Protein AF-A0A534PAG3-F1 (afdb_monomer)

Nearest PDB structures (foldseek):
  3mtj-assembly1_A  TM=8.531E-01  e=3.298E-10  Thiobacillus denitrificans ATCC 25259
  6dzs-assembly1_B  TM=8.724E-01  e=9.805E-10  Mycolicibacterium hassiacum DSM 44199
  4pg5-assembly1_B  TM=7.648E-01  e=1.792E-08  Staphylococcus aureus M1064
  4pg8-assembly1_A  TM=7.034E-01  e=1.173E-08  Staphylococcus aureus M1064
  4pg4-assembly1_B  TM=7.464E-01  e=3.706E-08  Staphylococcus aureus M1064

Sequence (238 aa):
MIVTTPANLPRAVHGIYALVRQGHRVMASSGQPRLLAAALREAGLGPSCVEVVRHARDAQPLPLVEPQRRLRIALLGHGTVGTGLYRRLAELPEHFTVTAIAVRDVHKAERNGAPARLLHNDCRLALARAHDVVVELIGGTLPAAQLIESSLRAGRHVVTANKAVIAGRGPYLELLAREAGVQLLYSASVGGAMPALETLRRHAGSVVGFSCVLNATSNFVLDRMSRGLSLAEAVKEA

Radius of gyration: 21.01 Å; Cα contacts (8 Å, |Δi|>4): 349; chains: 1; bounding box: 49×43×64 Å

Structure (mmCIF, N/CA/C/O backbone):
data_AF-A0A534PAG3-F1
#
_entry.id   AF-A0A534PAG3-F1
#
loop_
_atom_site.group_PDB
_atom_site.id
_atom_site.type_symbol
_atom_site.label_atom_id
_atom_site.label_alt_id
_atom_site.label_comp_id
_atom_site.label_asym_id
_atom_site.label_entity_id
_atom_site.label_seq_id
_atom_site.pdbx_PDB_ins_code
_atom_site.Cartn_x
_atom_site.Cartn_y
_atom_site.Cartn_z
_atom_site.occupancy
_atom_site.B_iso_or_equiv
_atom_site.auth_seq_id
_atom_site.auth_comp_id
_atom_site.auth_asym_id
_atom_site.auth_atom_id
_atom_site.pdbx_PDB_model_num
ATOM 1 N N . MET A 1 1 ? 14.947 -7.015 25.768 1.00 64.38 1 MET A N 1
ATOM 2 C CA . MET A 1 1 ? 15.270 -5.662 26.268 1.00 64.38 1 MET A CA 1
ATOM 3 C C . MET A 1 1 ? 16.494 -5.155 25.521 1.00 64.38 1 MET A C 1
ATOM 5 O O . MET A 1 1 ? 17.480 -5.877 25.486 1.00 64.38 1 MET A O 1
ATOM 9 N N . ILE A 1 2 ? 16.428 -3.981 24.889 1.00 70.25 2 ILE A N 1
ATOM 10 C CA . ILE A 1 2 ? 17.570 -3.362 24.188 1.00 70.25 2 ILE A CA 1
ATOM 11 C C . ILE A 1 2 ? 18.046 -2.156 25.000 1.00 70.25 2 ILE A C 1
ATOM 13 O O . ILE A 1 2 ? 17.251 -1.276 25.310 1.00 70.25 2 ILE A O 1
ATOM 17 N N . VAL A 1 3 ? 19.332 -2.096 25.343 1.00 70.19 3 VAL A N 1
ATOM 18 C CA . VAL A 1 3 ? 19.937 -0.945 26.035 1.00 70.19 3 VAL A CA 1
ATOM 19 C C . VAL A 1 3 ? 20.744 -0.139 25.021 1.00 70.19 3 VAL A C 1
ATOM 21 O O . VAL A 1 3 ? 21.526 -0.718 24.270 1.00 70.19 3 VAL A O 1
ATOM 24 N N . THR A 1 4 ? 20.548 1.181 24.963 1.00 68.62 4 THR A N 1
ATOM 25 C CA . THR A 1 4 ? 21.203 2.032 23.956 1.00 68.62 4 THR A CA 1
ATOM 26 C C . THR A 1 4 ? 21.741 3.352 24.509 1.00 68.62 4 THR A C 1
ATOM 28 O O . THR A 1 4 ? 21.152 3.983 25.394 1.00 68.62 4 THR A O 1
ATOM 31 N N . THR A 1 5 ? 22.867 3.783 23.938 1.00 63.00 5 THR A N 1
ATOM 32 C CA . THR A 1 5 ? 23.510 5.083 24.152 1.00 63.00 5 THR A CA 1
ATOM 33 C C . THR A 1 5 ? 23.257 6.011 22.951 1.00 63.00 5 THR A C 1
ATOM 35 O O . THR A 1 5 ? 22.987 5.522 21.852 1.00 63.00 5 THR A O 1
ATOM 38 N N . PRO A 1 6 ? 23.369 7.346 23.103 1.00 60.16 6 PRO A N 1
ATOM 39 C CA . PRO A 1 6 ? 23.074 8.294 22.020 1.00 60.16 6 PRO A CA 1
ATOM 40 C C . PRO A 1 6 ? 23.891 8.062 20.739 1.00 60.16 6 PRO A C 1
ATOM 42 O O . PRO A 1 6 ? 23.354 8.166 19.640 1.00 60.16 6 PRO A O 1
ATOM 45 N N . ALA A 1 7 ? 25.159 7.657 20.870 1.00 66.00 7 ALA A N 1
ATOM 46 C CA . ALA A 1 7 ? 26.040 7.359 19.736 1.00 66.00 7 ALA A CA 1
ATOM 47 C C . ALA A 1 7 ? 25.569 6.163 18.880 1.00 66.00 7 ALA A C 1
ATOM 49 O O . ALA A 1 7 ? 25.931 6.056 17.714 1.00 66.00 7 ALA A O 1
ATOM 50 N N . ASN A 1 8 ? 24.734 5.280 19.439 1.00 78.50 8 ASN A N 1
ATOM 51 C CA . ASN A 1 8 ? 24.235 4.072 18.779 1.00 78.50 8 ASN A CA 1
ATOM 52 C C . ASN A 1 8 ? 22.738 4.149 18.443 1.00 78.50 8 ASN A C 1
ATOM 54 O O . ASN A 1 8 ? 22.119 3.127 18.133 1.00 78.50 8 ASN A O 1
ATOM 58 N N . LEU A 1 9 ? 22.144 5.345 18.484 1.00 78.62 9 LEU A N 1
ATOM 59 C CA . LEU A 1 9 ? 20.707 5.535 18.306 1.00 78.62 9 LEU A CA 1
ATOM 60 C C . LEU A 1 9 ? 20.165 4.971 16.972 1.00 78.62 9 LEU A C 1
ATOM 62 O O . LEU A 1 9 ? 19.201 4.207 17.035 1.00 78.62 9 LEU A O 1
ATOM 66 N N . PRO A 1 10 ? 20.781 5.211 15.791 1.00 78.31 10 PRO A N 1
ATOM 67 C CA . PRO A 1 10 ? 20.274 4.658 14.529 1.00 78.31 10 PRO A CA 1
ATOM 68 C C . PRO A 1 10 ? 20.292 3.124 14.498 1.00 78.31 10 PRO A C 1
ATOM 70 O O . PRO A 1 10 ? 19.328 2.484 14.078 1.00 78.31 10 PRO A O 1
ATOM 73 N N . ARG A 1 11 ? 21.372 2.517 15.008 1.00 78.56 11 ARG A N 1
ATOM 74 C CA . ARG A 1 11 ? 21.524 1.057 15.074 1.00 78.56 11 ARG A CA 1
ATOM 75 C C . ARG A 1 11 ? 20.520 0.434 16.044 1.00 78.56 11 ARG A C 1
ATOM 77 O O . ARG A 1 11 ? 19.958 -0.619 15.751 1.00 78.56 11 ARG A O 1
ATOM 84 N N . ALA A 1 12 ? 20.264 1.097 17.171 1.00 82.62 12 ALA A N 1
ATOM 85 C CA . ALA A 1 12 ? 19.273 0.661 18.145 1.00 82.62 12 ALA A CA 1
ATOM 86 C C . ALA A 1 12 ? 17.850 0.732 17.582 1.00 82.62 12 ALA A C 1
ATOM 88 O O . ALA A 1 12 ? 17.115 -0.243 17.695 1.00 82.62 12 ALA A O 1
ATOM 89 N N . VAL A 1 13 ? 17.478 1.834 16.924 1.00 84.38 13 VAL A N 1
ATOM 90 C CA . VAL A 1 13 ? 16.167 1.973 16.270 1.00 84.38 13 VAL A CA 1
ATOM 91 C C . VAL A 1 13 ? 15.972 0.892 15.210 1.00 84.38 13 VAL A C 1
ATOM 93 O O . VAL A 1 13 ? 14.928 0.248 15.195 1.00 84.38 13 VAL A O 1
ATOM 96 N N . HIS A 1 14 ? 16.987 0.620 14.383 1.00 81.62 14 HIS A N 1
ATOM 97 C CA . HIS A 1 14 ? 16.923 -0.450 13.386 1.00 81.62 14 HIS A CA 1
ATOM 98 C C . HIS A 1 14 ? 16.736 -1.840 14.019 1.00 81.62 14 HIS A C 1
ATOM 100 O O . HIS A 1 14 ? 15.886 -2.610 13.575 1.00 81.62 14 HIS A O 1
ATOM 106 N N . GLY A 1 15 ? 17.479 -2.155 15.086 1.00 80.75 15 GLY A N 1
ATOM 107 C CA . GLY A 1 15 ? 17.331 -3.423 15.808 1.00 80.75 15 GLY A CA 1
ATOM 108 C C . GLY A 1 15 ? 15.959 -3.576 16.471 1.00 80.75 15 GLY A C 1
ATOM 109 O O . GLY A 1 15 ? 15.344 -4.637 16.390 1.00 80.75 15 GLY A O 1
ATOM 110 N N . ILE A 1 16 ? 15.442 -2.501 17.072 1.00 85.94 16 ILE A N 1
ATOM 111 C CA . ILE A 1 16 ? 14.101 -2.480 17.669 1.00 85.94 16 ILE A CA 1
ATOM 112 C C . ILE A 1 16 ? 13.035 -2.655 16.577 1.00 85.94 16 ILE A C 1
ATOM 114 O O . ILE A 1 16 ? 12.126 -3.464 16.741 1.00 85.94 16 ILE A O 1
ATOM 118 N N . TYR A 1 17 ? 13.175 -1.971 15.440 1.00 80.81 17 TYR A N 1
ATOM 119 C CA . TYR A 1 17 ? 12.279 -2.113 14.293 1.00 80.81 17 TYR A CA 1
ATOM 120 C C . TYR A 1 17 ? 12.242 -3.548 13.757 1.00 80.81 17 TYR A C 1
ATOM 122 O O . TYR A 1 17 ? 11.163 -4.084 13.508 1.00 80.81 17 TYR A O 1
ATOM 130 N N . ALA A 1 18 ? 13.403 -4.196 13.619 1.00 75.12 18 ALA A N 1
ATOM 131 C CA . ALA A 1 18 ? 13.493 -5.580 13.161 1.00 75.12 18 ALA A CA 1
ATOM 132 C C . ALA A 1 18 ? 12.748 -6.550 14.096 1.00 75.12 18 ALA A C 1
ATOM 134 O O . ALA A 1 18 ? 11.984 -7.388 13.617 1.00 75.12 18 ALA A O 1
ATOM 135 N N . LEU A 1 19 ? 12.907 -6.390 15.414 1.00 77.44 19 LEU A N 1
ATOM 136 C CA . LEU A 1 19 ? 12.195 -7.193 16.414 1.00 77.44 19 LEU A CA 1
ATOM 137 C C . LEU A 1 19 ? 10.682 -6.942 16.390 1.00 77.44 19 LEU A C 1
ATOM 139 O O . LEU A 1 19 ? 9.903 -7.893 16.408 1.00 77.44 19 LEU A O 1
ATOM 143 N N . VAL A 1 20 ? 10.251 -5.681 16.286 1.00 80.31 20 VAL A N 1
ATOM 144 C CA . VAL A 1 20 ? 8.819 -5.355 16.176 1.00 80.31 20 VAL A CA 1
ATOM 145 C C . VAL A 1 20 ? 8.218 -5.937 14.899 1.00 80.31 20 VAL A C 1
ATOM 147 O O . VAL A 1 20 ? 7.114 -6.475 14.922 1.00 80.31 20 VAL A O 1
ATOM 150 N N . ARG A 1 21 ? 8.957 -5.927 13.784 1.00 74.19 21 ARG A N 1
ATOM 151 C CA . ARG A 1 21 ? 8.517 -6.563 12.535 1.00 74.19 21 ARG A CA 1
ATOM 152 C C . ARG A 1 21 ? 8.348 -8.085 12.675 1.00 74.19 21 ARG A C 1
ATOM 154 O O . ARG A 1 21 ? 7.541 -8.668 11.954 1.00 74.19 21 ARG A O 1
ATOM 161 N N . GLN A 1 22 ? 9.060 -8.723 13.598 1.00 72.62 22 GLN A N 1
ATOM 162 C CA . GLN A 1 22 ? 8.900 -10.142 13.937 1.00 72.62 22 GLN A CA 1
ATOM 163 C C . GLN A 1 22 ? 7.747 -10.403 14.927 1.00 72.62 22 GLN A C 1
ATOM 165 O O . GLN A 1 22 ? 7.546 -11.540 15.337 1.00 72.62 22 GLN A O 1
ATOM 170 N N . GLY A 1 23 ? 6.977 -9.375 15.300 1.00 69.62 23 GLY A N 1
ATOM 171 C CA . GLY A 1 23 ? 5.849 -9.489 16.230 1.00 69.62 23 GLY A CA 1
ATOM 172 C C . GLY A 1 23 ? 6.242 -9.346 17.701 1.00 69.62 23 GLY A C 1
ATOM 173 O O . GLY A 1 23 ? 5.397 -9.493 18.582 1.00 69.62 23 GLY A O 1
ATOM 174 N N . HIS A 1 24 ? 7.506 -9.037 18.006 1.00 78.44 24 HIS A N 1
ATOM 175 C CA . HIS A 1 24 ? 7.930 -8.835 19.386 1.00 78.44 24 HIS A CA 1
ATOM 176 C C . HIS A 1 24 ? 7.561 -7.439 19.885 1.00 78.44 24 HIS A C 1
ATOM 178 O O . HIS A 1 24 ? 7.843 -6.430 19.238 1.00 78.44 24 HIS A O 1
ATOM 184 N N . ARG A 1 25 ? 7.019 -7.365 21.102 1.00 77.31 25 ARG A N 1
ATOM 185 C CA . ARG A 1 25 ? 6.995 -6.109 21.856 1.00 77.31 25 ARG A CA 1
ATOM 186 C C . ARG A 1 25 ? 8.366 -5.895 22.479 1.00 77.31 25 ARG A C 1
ATOM 188 O O . ARG A 1 25 ? 8.932 -6.806 23.084 1.00 77.31 25 ARG A O 1
ATOM 195 N N . VAL A 1 26 ? 8.918 -4.701 22.305 1.00 84.62 26 VAL A N 1
ATOM 196 C CA . VAL A 1 26 ? 10.293 -4.404 22.704 1.00 84.62 26 VAL A CA 1
ATOM 197 C C . VAL A 1 26 ? 10.291 -3.399 23.837 1.00 84.62 26 VAL A C 1
ATOM 199 O O . VAL A 1 26 ? 9.652 -2.360 23.772 1.00 84.62 26 VAL A O 1
ATOM 202 N N . MET A 1 27 ? 11.068 -3.684 24.868 1.00 86.12 27 MET A N 1
ATOM 203 C CA . MET A 1 27 ? 11.402 -2.696 25.879 1.00 86.12 27 MET A CA 1
ATOM 204 C C . MET A 1 27 ? 12.812 -2.187 25.630 1.00 86.12 27 MET A C 1
ATOM 206 O O . MET A 1 27 ? 13.752 -2.987 25.508 1.00 86.12 27 MET A O 1
ATOM 210 N N . ALA A 1 28 ? 12.951 -0.871 25.538 1.00 87.75 28 ALA A N 1
ATOM 211 C CA . ALA A 1 28 ? 14.209 -0.210 25.265 1.00 87.75 28 ALA A CA 1
ATOM 212 C C . ALA A 1 28 ? 14.596 0.729 26.414 1.00 87.75 28 ALA A C 1
ATOM 214 O O . ALA A 1 28 ? 13.807 1.566 26.841 1.00 87.75 28 ALA A O 1
ATOM 215 N N . SER A 1 29 ? 15.825 0.596 26.911 1.00 85.44 29 SER A N 1
ATOM 216 C CA . SER A 1 29 ? 16.373 1.456 27.961 1.00 85.44 29 SER A CA 1
ATOM 217 C C . SER A 1 29 ? 17.382 2.430 27.366 1.00 85.44 29 SER A C 1
ATOM 219 O O . SER A 1 29 ? 18.273 2.026 26.615 1.00 85.44 29 SER A O 1
ATOM 221 N N . SER A 1 30 ? 17.270 3.713 27.713 1.00 86.75 30 SER A N 1
ATOM 222 C CA . SER A 1 30 ? 18.264 4.717 27.333 1.00 86.75 30 SER A CA 1
ATOM 223 C C . SER A 1 30 ? 18.421 5.799 28.391 1.00 86.75 30 SER A C 1
ATOM 225 O O . SER A 1 30 ? 17.442 6.249 28.981 1.00 86.75 30 SER A O 1
ATOM 227 N N . GLY A 1 31 ? 19.649 6.304 28.553 1.00 84.88 31 GLY A N 1
ATOM 228 C CA . GLY A 1 31 ? 19.921 7.500 29.359 1.00 84.88 31 GLY A CA 1
ATOM 229 C C . GLY A 1 31 ? 19.221 8.766 28.837 1.00 84.88 31 GLY A C 1
ATOM 230 O O . GLY A 1 31 ? 19.027 9.719 29.593 1.00 84.88 31 GLY A O 1
ATOM 231 N N . GLN A 1 32 ? 18.785 8.758 27.570 1.00 86.31 32 GLN A N 1
ATOM 232 C CA . GLN A 1 32 ? 17.986 9.811 26.938 1.00 86.31 32 GLN A CA 1
ATOM 233 C C . GLN A 1 32 ? 16.658 9.236 26.400 1.00 86.31 32 GLN A C 1
ATOM 235 O O . GLN A 1 32 ? 16.447 9.163 25.187 1.00 86.31 32 GLN A O 1
ATOM 240 N N . PRO A 1 33 ? 15.721 8.838 27.281 1.00 86.00 33 PRO A N 1
ATOM 241 C CA . PRO A 1 33 ? 14.524 8.093 26.883 1.00 86.00 33 PRO A CA 1
ATOM 242 C C . PRO A 1 33 ? 13.598 8.902 25.964 1.00 86.00 33 PRO A C 1
ATOM 244 O O . PRO A 1 33 ? 12.998 8.348 25.050 1.00 86.00 33 PRO A O 1
ATOM 247 N N . ARG A 1 34 ? 13.527 10.231 26.133 1.00 87.88 34 ARG A N 1
ATOM 248 C CA . ARG A 1 34 ? 12.742 11.106 25.243 1.00 87.88 34 ARG A CA 1
ATOM 249 C C . ARG A 1 34 ? 13.282 11.115 23.812 1.00 87.88 34 ARG A C 1
ATOM 251 O O . ARG A 1 34 ? 12.486 11.078 22.879 1.00 87.88 34 ARG A O 1
ATOM 258 N N . LEU A 1 35 ? 14.608 11.130 23.654 1.00 87.12 35 LEU A N 1
ATOM 259 C CA . LEU A 1 35 ? 15.264 11.106 22.347 1.00 87.12 35 LEU A CA 1
ATOM 260 C C . LEU A 1 35 ? 15.040 9.758 21.655 1.00 87.12 35 LEU A C 1
ATOM 262 O O . LEU A 1 35 ? 14.642 9.719 20.496 1.00 87.12 35 LEU A O 1
ATOM 266 N N . LEU A 1 36 ? 15.209 8.653 22.386 1.00 87.06 36 LEU A N 1
ATOM 267 C CA . LEU A 1 36 ? 14.930 7.323 21.852 1.00 87.06 36 LEU A CA 1
ATOM 268 C C . LEU A 1 36 ? 13.450 7.145 21.483 1.00 87.06 36 LEU A C 1
ATOM 270 O O . LEU A 1 36 ? 13.148 6.654 20.402 1.00 87.06 36 LEU A O 1
ATOM 274 N N . ALA A 1 37 ? 12.522 7.581 22.336 1.00 86.81 37 ALA A N 1
ATOM 275 C CA . ALA A 1 37 ? 11.090 7.519 22.045 1.00 86.81 37 ALA A CA 1
ATOM 276 C C . ALA A 1 37 ? 10.694 8.389 20.841 1.00 86.81 37 ALA A C 1
ATOM 278 O O . ALA A 1 37 ? 9.778 8.035 20.102 1.00 86.81 37 ALA A O 1
ATOM 279 N N . ALA A 1 38 ? 11.355 9.531 20.633 1.00 83.44 38 ALA A N 1
ATOM 280 C CA . ALA A 1 38 ? 11.182 10.331 19.423 1.00 83.44 38 ALA A CA 1
ATOM 281 C C . ALA A 1 38 ? 11.662 9.559 18.183 1.00 83.44 38 ALA A C 1
ATOM 283 O O . ALA A 1 38 ? 10.863 9.326 17.282 1.00 83.44 38 ALA A O 1
ATOM 284 N N . ALA A 1 39 ? 12.892 9.041 18.202 1.00 82.00 39 ALA A N 1
ATOM 285 C CA . ALA A 1 39 ? 13.475 8.297 17.083 1.00 82.00 39 ALA A CA 1
ATOM 286 C C . ALA A 1 39 ? 12.723 6.988 16.747 1.00 82.00 39 ALA A C 1
ATOM 288 O O . ALA A 1 39 ? 12.627 6.580 15.591 1.00 82.00 39 ALA A O 1
ATOM 289 N N . LEU A 1 40 ? 12.140 6.320 17.743 1.00 84.94 40 LEU A N 1
ATOM 290 C CA . LEU A 1 40 ? 11.288 5.149 17.523 1.00 84.94 40 LEU A CA 1
ATOM 291 C C . LEU A 1 40 ? 9.949 5.526 16.891 1.00 84.94 40 LEU A C 1
ATOM 293 O O . LEU A 1 40 ? 9.531 4.878 15.933 1.00 84.94 40 LEU A O 1
ATOM 297 N N . ARG A 1 41 ? 9.310 6.606 17.357 1.00 80.62 41 ARG A N 1
ATOM 298 C CA . ARG A 1 41 ? 8.088 7.129 16.726 1.00 80.62 41 ARG A CA 1
ATOM 299 C C . ARG A 1 41 ? 8.348 7.584 15.294 1.00 80.62 41 ARG A C 1
ATOM 301 O O . ARG A 1 41 ? 7.515 7.337 14.428 1.00 80.62 41 ARG A O 1
ATOM 308 N N . GLU A 1 42 ? 9.516 8.165 15.027 1.00 70.88 42 GLU A N 1
ATOM 309 C CA . GLU A 1 42 ? 9.990 8.450 13.671 1.00 70.88 42 GLU A CA 1
ATOM 310 C C . GLU A 1 42 ? 10.061 7.171 12.821 1.00 70.88 42 GLU A C 1
ATOM 312 O O . GLU A 1 42 ? 9.627 7.168 11.675 1.00 70.88 42 GLU A O 1
ATOM 317 N N . ALA A 1 43 ? 10.516 6.049 13.376 1.00 73.69 43 ALA A N 1
ATOM 318 C CA . ALA A 1 43 ? 10.517 4.756 12.688 1.00 73.69 43 ALA A CA 1
ATOM 319 C C . ALA A 1 43 ? 9.129 4.079 12.590 1.00 73.69 43 ALA A C 1
ATOM 321 O O . ALA A 1 43 ? 9.038 2.936 12.142 1.00 73.69 43 ALA A O 1
ATOM 322 N N . GLY A 1 44 ? 8.049 4.754 13.001 1.00 74.56 44 GLY A N 1
ATOM 323 C CA . GLY A 1 44 ? 6.693 4.196 13.021 1.00 74.56 44 GLY A CA 1
ATOM 324 C C . GLY A 1 44 ? 6.434 3.236 14.187 1.00 74.56 44 GLY A C 1
ATOM 325 O O . GLY A 1 44 ? 5.457 2.492 14.165 1.00 74.56 44 GLY A O 1
ATOM 326 N N . LEU A 1 45 ? 7.300 3.238 15.203 1.00 81.06 45 LEU A N 1
ATOM 327 C CA . LEU A 1 45 ? 7.208 2.378 16.377 1.00 81.06 45 LEU A CA 1
ATOM 328 C C . LEU A 1 45 ? 6.653 3.179 17.554 1.00 81.06 45 LEU A C 1
ATOM 330 O O . LEU A 1 45 ? 7.295 4.090 18.078 1.00 81.06 45 LEU A O 1
ATOM 334 N N . GLY A 1 46 ? 5.427 2.849 17.948 1.00 79.50 46 GLY A N 1
ATOM 335 C CA . GLY A 1 46 ? 4.704 3.542 19.009 1.00 79.50 46 GLY A CA 1
ATOM 336 C C . GLY A 1 46 ? 4.683 2.789 20.344 1.00 79.50 46 GLY A C 1
ATOM 337 O O . GLY A 1 46 ? 5.166 1.658 20.433 1.00 79.50 46 GLY A O 1
ATOM 338 N N . PRO A 1 47 ? 4.041 3.378 21.370 1.00 75.81 47 PRO A N 1
ATOM 339 C CA . PRO A 1 47 ? 3.876 2.770 22.698 1.00 75.81 47 PRO A CA 1
ATOM 340 C C . PRO A 1 47 ? 3.151 1.415 22.688 1.00 75.81 47 PRO A C 1
ATOM 342 O O . PRO A 1 47 ? 3.278 0.626 23.619 1.00 75.81 47 PRO A O 1
ATOM 345 N N . SER A 1 48 ? 2.389 1.126 21.629 1.00 71.75 48 SER A N 1
ATOM 346 C CA . SER A 1 48 ? 1.725 -0.164 21.427 1.00 71.75 48 SER A CA 1
ATOM 347 C C . SER A 1 48 ? 2.721 -1.321 21.262 1.00 71.75 48 SER A C 1
ATOM 349 O O . SER A 1 48 ? 2.461 -2.427 21.741 1.00 71.75 48 SER A O 1
ATOM 351 N N . CYS A 1 49 ? 3.877 -1.072 20.641 1.00 78.88 49 CYS A N 1
ATOM 352 C CA . CYS A 1 49 ? 4.887 -2.090 20.341 1.00 78.88 49 CYS A CA 1
ATOM 353 C C . CYS A 1 49 ? 6.238 -1.863 21.033 1.00 78.88 49 CYS A C 1
ATOM 355 O O . CYS A 1 49 ? 7.000 -2.820 21.169 1.00 78.88 49 CYS A O 1
ATOM 357 N N . VAL A 1 50 ? 6.545 -0.634 21.468 1.00 84.62 50 VAL A N 1
ATOM 358 C CA . VAL A 1 50 ? 7.812 -0.312 22.133 1.00 84.62 50 VAL A CA 1
ATOM 359 C C . VAL A 1 50 ? 7.606 0.534 23.386 1.00 84.62 50 VAL A C 1
ATOM 361 O O . VAL A 1 50 ? 7.057 1.631 23.312 1.00 84.62 50 VAL A O 1
ATOM 364 N N . GLU A 1 51 ? 8.120 0.060 24.520 1.00 86.56 51 GLU A N 1
ATOM 365 C CA . GLU A 1 51 ? 8.252 0.863 25.739 1.00 86.56 51 GLU A CA 1
ATOM 366 C C . GLU A 1 51 ? 9.655 1.444 25.836 1.00 86.56 51 GLU A C 1
ATOM 368 O O . GLU A 1 51 ? 10.641 0.727 25.648 1.00 86.56 51 GLU A O 1
ATOM 373 N N . VAL A 1 52 ? 9.755 2.732 26.160 1.00 87.31 52 VAL A N 1
ATOM 374 C CA . VAL A 1 52 ? 11.045 3.384 26.383 1.00 87.31 52 VAL A CA 1
ATOM 375 C C . VAL A 1 52 ? 11.164 3.807 27.834 1.00 87.31 52 VAL A C 1
ATOM 377 O O . VAL A 1 52 ? 10.460 4.708 28.284 1.00 87.31 52 VAL A O 1
ATOM 380 N N . VAL A 1 53 ? 12.110 3.194 28.537 1.00 86.38 53 VAL A N 1
ATOM 381 C CA . VAL A 1 53 ? 12.391 3.456 29.950 1.00 86.38 53 VAL A CA 1
ATOM 382 C C . VAL A 1 53 ? 13.764 4.095 30.126 1.00 86.38 53 VAL A C 1
ATOM 384 O O . VAL A 1 53 ? 14.661 3.954 29.288 1.00 86.38 53 VAL A O 1
ATOM 387 N N . ARG A 1 54 ? 13.953 4.827 31.228 1.00 84.06 54 ARG A N 1
ATOM 388 C CA . ARG A 1 54 ? 15.261 5.406 31.558 1.00 84.06 54 ARG A CA 1
ATOM 389 C C . ARG A 1 54 ? 16.216 4.312 32.025 1.00 84.06 54 ARG A C 1
ATOM 391 O O . ARG A 1 54 ? 17.291 4.159 31.448 1.00 84.06 54 ARG A O 1
ATOM 398 N N . HIS A 1 55 ? 15.798 3.509 33.001 1.00 80.25 55 HIS A N 1
ATOM 399 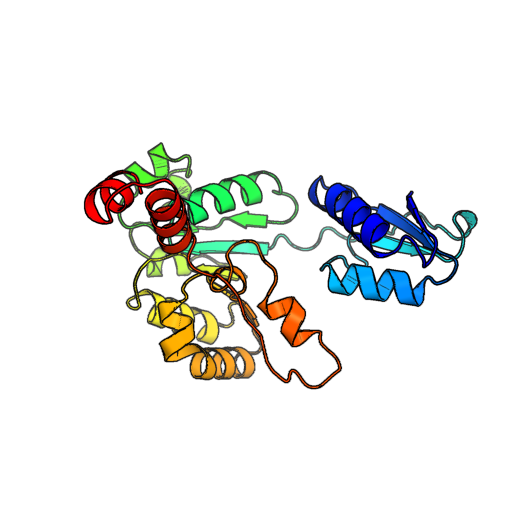C CA . HIS A 1 55 ? 16.549 2.354 33.477 1.00 80.25 55 HIS A CA 1
ATOM 400 C C . HIS A 1 55 ? 15.758 1.061 33.291 1.00 80.25 55 HIS A C 1
ATOM 402 O O . HIS A 1 55 ? 14.541 1.037 33.433 1.00 80.25 55 HIS A O 1
ATOM 408 N N . ALA A 1 56 ? 16.469 -0.039 33.041 1.00 69.88 56 ALA A N 1
ATOM 409 C CA . ALA A 1 56 ? 15.884 -1.376 32.919 1.00 69.88 56 ALA A CA 1
ATOM 410 C C . ALA A 1 56 ? 15.051 -1.807 34.140 1.00 69.88 56 ALA A C 1
ATOM 412 O O . ALA A 1 56 ? 14.120 -2.581 33.991 1.00 69.88 56 ALA A O 1
ATOM 413 N N . ARG A 1 57 ? 15.373 -1.305 35.337 1.00 75.38 57 ARG A N 1
ATOM 414 C CA . ARG A 1 57 ? 14.620 -1.566 36.578 1.00 75.38 57 ARG A CA 1
ATOM 415 C C . ARG A 1 57 ? 13.297 -0.800 36.674 1.00 75.38 57 ARG A C 1
ATOM 417 O O . ARG A 1 57 ? 12.443 -1.187 37.456 1.00 75.38 57 ARG A O 1
ATOM 424 N N . ASP A 1 58 ? 13.151 0.276 35.901 1.00 73.69 58 ASP A N 1
ATOM 425 C CA . ASP A 1 58 ? 11.924 1.083 35.843 1.00 73.69 58 ASP A CA 1
ATOM 426 C C . ASP A 1 58 ? 10.901 0.454 34.880 1.00 73.69 58 ASP A C 1
ATOM 428 O O . ASP A 1 58 ? 9.801 0.968 34.703 1.00 73.69 58 ASP A O 1
ATOM 432 N N . ALA A 1 59 ? 11.292 -0.646 34.233 1.00 64.25 59 ALA A N 1
ATOM 433 C CA . ALA A 1 59 ? 10.448 -1.475 33.404 1.00 64.25 59 ALA A CA 1
ATOM 434 C C . ALA A 1 59 ? 9.254 -2.007 34.188 1.00 64.25 59 ALA A C 1
ATOM 436 O O . ALA A 1 59 ? 9.415 -2.818 35.103 1.00 64.25 59 ALA A O 1
ATOM 437 N N . GLN A 1 60 ? 8.055 -1.629 33.766 1.00 63.34 60 GLN A N 1
ATOM 438 C CA . GLN A 1 60 ? 6.869 -2.396 34.103 1.00 63.34 60 GLN A CA 1
ATOM 439 C C . GLN A 1 60 ? 6.602 -3.404 32.982 1.00 63.34 60 GLN A C 1
ATOM 441 O O . GLN A 1 60 ? 6.983 -3.169 31.835 1.00 63.34 60 GLN A O 1
ATOM 446 N N . PRO A 1 61 ? 5.981 -4.561 33.277 1.00 60.25 61 PRO A N 1
ATOM 447 C CA . PRO A 1 61 ? 5.419 -5.390 32.228 1.00 60.25 61 PRO A CA 1
ATOM 448 C C . PRO A 1 61 ? 4.506 -4.506 31.388 1.00 60.25 61 PRO A C 1
ATOM 450 O O . PRO A 1 61 ? 3.531 -3.959 31.906 1.00 60.25 61 PRO A O 1
ATOM 453 N N . LEU A 1 62 ? 4.867 -4.343 30.114 1.00 55.84 62 LEU A N 1
ATOM 454 C CA . LEU A 1 62 ? 4.085 -3.596 29.144 1.00 55.84 62 LEU A CA 1
ATOM 455 C C . LEU A 1 62 ? 2.608 -3.962 29.333 1.00 55.84 62 LEU A C 1
ATOM 457 O O . LEU A 1 62 ? 2.295 -5.156 29.209 1.00 55.84 62 LEU A O 1
ATOM 461 N N . PRO A 1 63 ? 1.710 -2.995 29.619 1.00 51.91 63 PRO A N 1
ATOM 462 C CA . PRO A 1 63 ? 0.313 -3.307 29.862 1.00 51.91 63 PRO A CA 1
ATOM 463 C C . PRO A 1 63 ? -0.192 -4.179 28.719 1.00 51.91 63 PRO A C 1
ATOM 465 O O . PRO A 1 63 ? 0.190 -3.978 27.551 1.00 51.91 63 PRO A O 1
ATOM 468 N N . LEU A 1 64 ? -0.980 -5.198 29.065 1.00 49.59 64 LEU A N 1
ATOM 469 C CA . LEU A 1 64 ? -1.748 -5.942 28.080 1.00 49.59 64 LEU A CA 1
ATOM 470 C C . LEU A 1 64 ? -2.643 -4.900 27.412 1.00 49.59 64 LEU A C 1
ATOM 472 O O . LEU A 1 64 ? -3.627 -4.454 27.990 1.00 49.59 64 LEU A O 1
ATOM 476 N N . VAL A 1 65 ? -2.224 -4.419 26.241 1.00 52.38 65 VAL A N 1
ATOM 477 C CA . VAL A 1 65 ? -3.062 -3.557 25.418 1.00 52.38 65 VAL A CA 1
ATOM 478 C C . VAL A 1 65 ? -4.261 -4.428 25.100 1.00 52.38 65 VAL A C 1
ATOM 480 O O . VAL A 1 65 ? -4.079 -5.510 24.533 1.00 52.38 65 VAL A O 1
ATOM 483 N N . GLU A 1 66 ? -5.453 -4.001 25.524 1.00 51.62 66 GLU A N 1
ATOM 484 C CA . GLU A 1 66 ? -6.683 -4.665 25.103 1.00 51.62 66 GLU A CA 1
ATOM 485 C C . GLU A 1 66 ? -6.597 -4.877 23.594 1.00 51.62 66 GLU A C 1
ATOM 487 O O . GLU A 1 66 ? -6.161 -3.951 22.899 1.00 51.62 66 GLU A O 1
ATOM 492 N N . PRO A 1 67 ? -6.905 -6.085 23.087 1.00 49.84 67 PRO A N 1
ATOM 493 C CA . PRO A 1 67 ? -6.647 -6.423 21.700 1.00 49.84 67 PRO A CA 1
ATOM 494 C C . PRO A 1 67 ? -7.250 -5.332 20.826 1.00 49.84 67 PRO A C 1
ATOM 496 O O . PRO A 1 67 ? -8.471 -5.172 20.771 1.00 49.84 67 PRO A O 1
ATOM 499 N N . GLN A 1 68 ? -6.377 -4.531 20.201 1.00 61.38 68 GLN A N 1
ATOM 500 C CA . GLN A 1 68 ? -6.822 -3.455 19.333 1.00 61.38 68 GLN A CA 1
ATOM 501 C C . GLN A 1 68 ? -7.748 -4.099 18.312 1.00 61.38 68 GLN A C 1
ATOM 503 O O . GLN A 1 68 ? -7.372 -5.091 17.682 1.00 61.38 68 GLN A O 1
ATOM 508 N N . ARG A 1 69 ? -8.982 -3.586 18.206 1.00 80.81 69 ARG A N 1
ATOM 509 C CA . ARG A 1 69 ? -9.976 -4.106 17.264 1.00 80.81 69 ARG A CA 1
ATOM 510 C C . ARG A 1 69 ? -9.290 -4.331 15.919 1.00 80.81 69 ARG A C 1
ATOM 512 O O . ARG A 1 69 ? -8.722 -3.390 15.366 1.00 80.81 69 ARG A O 1
ATOM 519 N N . ARG A 1 70 ? -9.363 -5.565 15.408 1.00 89.88 70 ARG A N 1
ATOM 520 C CA . ARG A 1 70 ? -8.750 -5.936 14.128 1.00 89.88 70 ARG A CA 1
ATOM 521 C C . ARG A 1 70 ? -9.167 -4.944 13.051 1.00 89.88 70 ARG A C 1
ATOM 523 O O . ARG A 1 70 ? -10.362 -4.700 12.857 1.00 89.88 70 ARG A O 1
ATOM 530 N N . LEU A 1 71 ? -8.187 -4.402 12.339 1.00 93.75 71 LEU A N 1
ATOM 531 C CA . LEU A 1 71 ? -8.440 -3.514 11.217 1.00 93.75 71 LEU A CA 1
ATOM 532 C C . LEU A 1 71 ? -8.940 -4.335 10.032 1.00 93.75 71 LEU A C 1
ATOM 534 O O . LEU A 1 71 ? -8.274 -5.259 9.558 1.00 93.75 71 LEU A O 1
ATOM 538 N N . ARG A 1 72 ? -10.134 -3.995 9.550 1.00 97.25 72 ARG A N 1
ATOM 539 C CA . ARG A 1 72 ? -10.745 -4.648 8.393 1.00 97.25 72 ARG A CA 1
ATOM 540 C C . ARG A 1 72 ? -10.233 -4.008 7.110 1.00 97.25 72 ARG A C 1
ATOM 542 O O . ARG A 1 72 ? -10.383 -2.799 6.929 1.00 97.25 72 ARG A O 1
ATOM 549 N N . ILE A 1 73 ? -9.668 -4.813 6.219 1.00 98.19 73 ILE A N 1
ATOM 550 C CA . ILE A 1 73 ? -9.007 -4.349 4.997 1.00 98.19 73 ILE A CA 1
ATOM 551 C C . ILE A 1 73 ? -9.761 -4.851 3.767 1.00 98.19 73 ILE A C 1
ATOM 553 O O . ILE A 1 73 ? -9.919 -6.059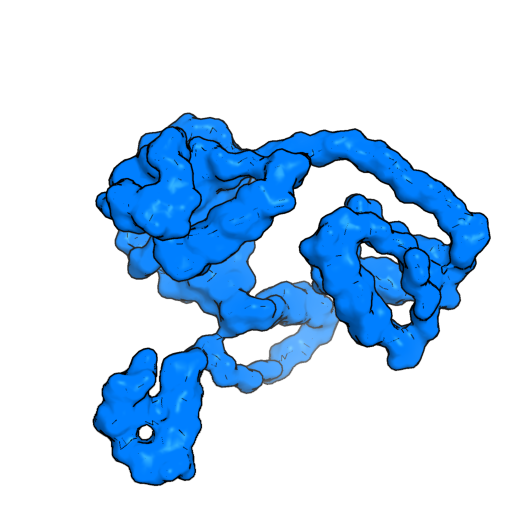 3.589 1.00 98.19 73 ILE A O 1
ATOM 557 N N . ALA A 1 74 ? -10.156 -3.929 2.892 1.00 98.44 74 ALA A N 1
ATOM 558 C CA . ALA A 1 74 ? -10.558 -4.239 1.525 1.00 98.44 74 ALA A CA 1
ATOM 559 C C . ALA A 1 74 ? -9.378 -3.975 0.578 1.00 98.44 74 ALA A C 1
ATOM 561 O O . ALA A 1 74 ? -8.825 -2.875 0.564 1.00 98.44 74 ALA A O 1
ATOM 562 N N . LEU A 1 75 ? -8.979 -4.977 -0.203 1.00 98.31 75 LEU A N 1
ATOM 563 C CA . LEU A 1 75 ? -7.860 -4.887 -1.138 1.00 98.31 75 LEU A CA 1
ATOM 564 C C . LEU A 1 75 ? -8.380 -4.723 -2.569 1.00 98.31 75 LEU A C 1
ATOM 566 O O . LEU A 1 75 ? -9.133 -5.560 -3.056 1.00 98.31 75 LEU A O 1
ATOM 570 N N . LEU A 1 76 ? -7.959 -3.673 -3.265 1.00 98.38 76 LEU A N 1
ATOM 571 C CA . LEU A 1 76 ? -8.284 -3.442 -4.668 1.00 98.38 76 LEU A CA 1
ATOM 572 C C . LEU A 1 76 ? -7.040 -3.729 -5.509 1.00 98.38 76 LEU A C 1
ATOM 574 O O . LEU A 1 76 ? -6.109 -2.931 -5.551 1.00 98.38 76 LEU A O 1
ATOM 578 N N . GLY A 1 77 ? -7.018 -4.879 -6.177 1.00 97.31 77 GLY A N 1
ATOM 579 C CA . GLY A 1 77 ? -5.875 -5.374 -6.937 1.00 97.31 77 GLY A CA 1
ATOM 580 C C . GLY A 1 77 ? -5.063 -6.437 -6.188 1.00 97.31 77 GLY A C 1
ATOM 581 O O . GLY A 1 77 ? -4.671 -6.273 -5.038 1.00 97.31 77 GLY A O 1
ATOM 582 N N . HIS A 1 78 ? -4.754 -7.533 -6.884 1.00 97.19 78 HIS A N 1
ATOM 583 C CA . HIS A 1 78 ? -3.985 -8.671 -6.364 1.00 97.19 78 HIS A CA 1
ATOM 584 C C . HIS A 1 78 ? -2.870 -9.079 -7.349 1.00 97.19 78 HIS A C 1
ATOM 586 O O . HIS A 1 78 ? -2.728 -10.235 -7.749 1.00 97.19 78 HIS A O 1
ATOM 592 N N . GLY A 1 79 ? -2.109 -8.082 -7.815 1.00 94.31 79 GLY A N 1
ATOM 593 C CA . G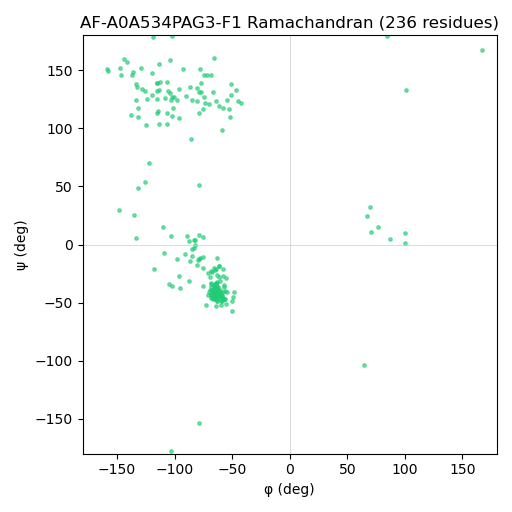LY A 1 79 ? -0.879 -8.286 -8.592 1.00 94.31 79 GLY A CA 1
ATOM 594 C C . GLY A 1 79 ? 0.306 -8.662 -7.695 1.00 94.31 79 GLY A C 1
ATOM 595 O O . GLY A 1 79 ? 0.114 -9.167 -6.591 1.00 94.31 79 GLY A O 1
ATOM 596 N N . THR A 1 80 ? 1.533 -8.365 -8.125 1.00 93.31 80 THR A N 1
ATOM 597 C CA . THR A 1 80 ? 2.759 -8.642 -7.349 1.00 93.31 80 THR A CA 1
ATOM 598 C C . THR A 1 80 ? 2.715 -8.016 -5.952 1.00 93.31 80 THR A C 1
ATOM 600 O O . THR A 1 80 ? 2.877 -8.715 -4.954 1.00 93.31 80 THR A O 1
ATOM 603 N N . VAL A 1 81 ? 2.412 -6.714 -5.870 1.00 94.31 81 VAL A N 1
ATOM 604 C CA . VAL A 1 81 ? 2.330 -5.989 -4.590 1.00 94.31 81 VAL A CA 1
ATOM 605 C C . VAL A 1 81 ? 1.158 -6.492 -3.746 1.00 94.31 81 VAL A C 1
ATOM 607 O O . VAL A 1 81 ? 1.340 -6.789 -2.570 1.00 94.31 81 VAL A O 1
ATOM 610 N N . GLY A 1 82 ? -0.027 -6.650 -4.347 1.00 96.50 82 GLY A N 1
ATOM 611 C CA . GLY A 1 82 ? -1.226 -7.104 -3.633 1.00 96.50 82 GLY A CA 1
ATOM 612 C C . GLY A 1 82 ? -1.090 -8.515 -3.0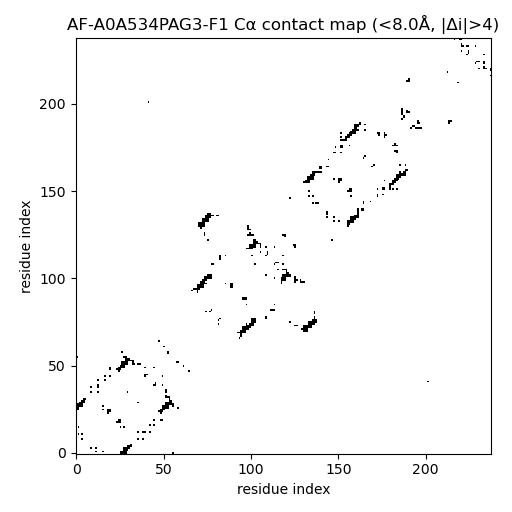60 1.00 96.50 82 GLY A C 1
ATOM 613 O O . GLY A 1 82 ? -1.503 -8.749 -1.930 1.00 96.50 82 GLY A O 1
ATOM 614 N N . THR A 1 83 ? -0.431 -9.424 -3.784 1.00 97.12 83 THR A N 1
ATOM 615 C CA . THR A 1 83 ? -0.142 -10.785 -3.303 1.00 97.12 83 THR A CA 1
ATOM 616 C C . THR A 1 83 ? 0.812 -10.756 -2.108 1.00 97.12 83 THR A C 1
ATOM 618 O O . THR A 1 83 ? 0.563 -11.416 -1.100 1.00 97.12 83 THR A O 1
ATOM 621 N N . GLY A 1 84 ? 1.896 -9.974 -2.193 1.00 96.00 84 GLY A N 1
ATOM 622 C CA . GLY A 1 84 ? 2.843 -9.817 -1.085 1.00 96.00 84 GLY A CA 1
ATOM 623 C C . GLY A 1 84 ? 2.191 -9.201 0.154 1.00 96.00 84 GLY A C 1
ATOM 624 O O . GLY A 1 84 ? 2.393 -9.689 1.265 1.00 96.00 84 GLY A O 1
ATOM 625 N N . LEU A 1 85 ? 1.350 -8.181 -0.043 1.00 96.38 85 LEU A N 1
ATOM 626 C CA . LEU A 1 85 ? 0.593 -7.561 1.037 1.00 96.38 85 LEU A CA 1
ATOM 627 C C . LEU A 1 85 ? -0.391 -8.547 1.673 1.00 96.38 85 LEU A C 1
ATOM 629 O O . LEU A 1 85 ? -0.398 -8.674 2.892 1.00 96.38 85 LEU A O 1
ATOM 633 N N . TYR A 1 86 ? -1.187 -9.268 0.876 1.00 97.31 86 TYR A N 1
ATOM 634 C CA . TYR A 1 86 ? -2.139 -10.249 1.399 1.00 97.31 86 TYR A CA 1
ATOM 635 C C . TYR A 1 86 ? -1.443 -11.313 2.258 1.00 97.31 86 TYR A C 1
ATOM 637 O O . TYR A 1 86 ? -1.878 -11.560 3.381 1.00 97.31 86 TYR A O 1
ATOM 645 N N . ARG A 1 87 ? -0.327 -11.880 1.776 1.00 95.81 87 ARG A N 1
ATOM 646 C CA . ARG A 1 87 ? 0.475 -12.850 2.544 1.00 95.81 87 ARG A CA 1
ATOM 647 C C . ARG A 1 87 ? 0.919 -12.271 3.881 1.00 95.81 87 ARG A C 1
ATOM 649 O O . ARG A 1 87 ? 0.711 -12.897 4.913 1.00 95.81 87 ARG A O 1
ATOM 656 N N . ARG A 1 88 ? 1.446 -11.044 3.875 1.00 94.62 88 ARG A N 1
ATOM 657 C CA . ARG A 1 88 ? 1.906 -10.397 5.105 1.00 94.62 88 ARG A CA 1
ATOM 658 C C . ARG A 1 88 ? 0.771 -10.090 6.085 1.00 94.62 88 ARG A C 1
ATOM 660 O O . ARG A 1 88 ? 0.965 -10.202 7.288 1.00 94.62 88 ARG A O 1
ATOM 667 N N . LEU A 1 89 ? -0.404 -9.702 5.592 1.00 94.88 89 LEU A N 1
ATOM 668 C CA . LEU A 1 89 ? -1.581 -9.476 6.437 1.00 94.88 89 LEU A CA 1
ATOM 669 C C . LEU A 1 89 ? -2.112 -10.787 7.031 1.00 94.88 89 LEU A C 1
ATOM 671 O O . LEU A 1 89 ? -2.545 -10.800 8.178 1.00 94.88 89 LEU A O 1
ATOM 675 N N . ALA A 1 90 ? -2.058 -11.885 6.273 1.00 91.88 90 ALA A N 1
ATOM 676 C CA . ALA A 1 90 ? -2.487 -13.205 6.731 1.00 91.88 90 ALA A CA 1
ATOM 677 C C . ALA A 1 90 ? -1.588 -13.784 7.841 1.00 91.88 90 ALA A C 1
ATOM 679 O O . ALA A 1 90 ? -2.060 -14.597 8.631 1.00 91.88 90 ALA A O 1
ATOM 680 N N . GLU A 1 91 ? -0.330 -13.342 7.930 1.00 92.56 91 GLU A N 1
ATOM 681 C CA . GLU A 1 91 ? 0.596 -13.665 9.029 1.00 92.56 91 GLU A CA 1
ATOM 682 C C . GLU A 1 91 ? 0.296 -12.902 10.332 1.00 92.56 91 GLU A C 1
ATOM 684 O O . GLU A 1 91 ? 0.877 -13.231 11.360 1.00 92.56 91 GLU A O 1
ATOM 689 N N . LEU A 1 92 ? -0.581 -11.890 10.295 1.00 90.19 92 LEU A N 1
ATOM 690 C CA . LEU A 1 92 ? -0.909 -11.013 11.430 1.00 90.19 92 LEU A CA 1
ATOM 691 C C . LEU A 1 92 ? -2.432 -10.982 11.712 1.00 90.19 92 LEU A C 1
ATOM 693 O O . LEU A 1 92 ? -3.049 -9.904 11.718 1.00 90.19 92 LEU A O 1
ATOM 697 N N . PRO A 1 93 ? -3.090 -12.147 11.892 1.00 89.88 93 PRO A N 1
ATOM 698 C CA . PRO A 1 93 ? -4.546 -12.248 12.027 1.00 89.88 93 PRO A CA 1
ATOM 699 C C . PRO A 1 93 ? -5.103 -11.585 13.296 1.00 89.88 93 PRO A C 1
ATOM 701 O O . PRO A 1 93 ? -6.295 -11.285 13.365 1.00 89.88 93 PRO A O 1
ATOM 704 N N . GLU A 1 94 ? -4.269 -11.361 14.309 1.00 85.25 94 GLU A N 1
ATOM 705 C CA . GLU A 1 94 ? -4.582 -10.625 15.533 1.00 85.25 94 GLU A CA 1
ATOM 706 C C . GLU A 1 94 ? -4.733 -9.118 15.302 1.00 85.25 94 GLU A C 1
ATOM 708 O O . GLU A 1 94 ? -5.458 -8.463 16.049 1.00 85.25 94 GLU A O 1
ATOM 713 N N . HIS A 1 95 ? -4.110 -8.581 14.250 1.00 87.56 95 HIS A N 1
ATOM 714 C CA . HIS A 1 95 ? -4.138 -7.157 13.919 1.00 87.56 95 HIS A CA 1
ATOM 715 C C . HIS A 1 95 ? -5.057 -6.839 12.741 1.00 87.56 95 HIS A C 1
ATOM 717 O O . HIS A 1 95 ? -5.685 -5.777 12.716 1.00 87.56 95 HIS A O 1
ATOM 723 N N . PHE A 1 96 ? -5.162 -7.747 11.769 1.00 94.56 96 PHE A N 1
ATOM 724 C CA . PHE A 1 96 ? -5.826 -7.472 10.500 1.00 94.56 96 PHE A CA 1
ATOM 725 C C . PHE A 1 96 ? -6.860 -8.528 10.130 1.00 94.56 96 PHE A C 1
ATOM 727 O O . PHE A 1 96 ? -6.783 -9.702 10.484 1.00 94.56 96 PHE A O 1
ATOM 734 N N . THR A 1 97 ? -7.868 -8.110 9.374 1.00 95.81 97 THR A N 1
ATOM 735 C CA . THR A 1 97 ? -8.831 -9.015 8.747 1.00 95.81 97 THR A CA 1
ATOM 736 C C . THR A 1 97 ? -9.096 -8.542 7.330 1.00 95.81 97 THR A C 1
ATOM 738 O O . THR A 1 97 ? -9.704 -7.495 7.125 1.00 95.81 97 THR A O 1
ATOM 741 N N . VAL A 1 98 ? -8.650 -9.310 6.337 1.00 97.25 98 VAL A N 1
ATOM 742 C CA . VAL A 1 98 ? -8.962 -9.022 4.933 1.00 97.25 98 VAL A CA 1
ATOM 743 C C . VAL A 1 98 ? -10.408 -9.429 4.670 1.00 97.25 98 VAL A C 1
ATOM 745 O O . VAL A 1 98 ? -10.764 -10.598 4.815 1.00 97.25 98 VAL A O 1
ATOM 748 N N . THR A 1 99 ? -11.253 -8.462 4.326 1.00 97.31 99 THR A N 1
ATOM 749 C CA . THR A 1 99 ? -12.697 -8.670 4.159 1.00 97.31 99 THR A CA 1
ATOM 750 C C . THR A 1 99 ? -13.100 -8.907 2.715 1.00 97.31 99 THR A C 1
ATOM 752 O O . THR A 1 99 ? -14.114 -9.571 2.492 1.00 97.31 99 THR A O 1
ATOM 755 N N . ALA A 1 100 ? -12.327 -8.378 1.765 1.00 98.00 100 ALA A N 1
ATOM 756 C CA . ALA A 1 100 ? -12.549 -8.511 0.332 1.00 98.00 100 ALA A CA 1
ATOM 757 C C . ALA A 1 100 ? -11.255 -8.254 -0.456 1.00 98.00 100 ALA A C 1
ATOM 759 O O . ALA A 1 100 ? -10.410 -7.461 -0.036 1.00 98.00 100 ALA A O 1
ATOM 760 N N . ILE A 1 101 ? -11.137 -8.886 -1.620 1.00 98.19 101 ILE A N 1
ATOM 761 C CA . ILE A 1 101 ? -10.080 -8.691 -2.610 1.00 98.19 101 ILE A CA 1
ATOM 762 C C . ILE A 1 101 ? -10.751 -8.528 -3.981 1.00 98.19 101 ILE A C 1
ATOM 764 O O . ILE A 1 101 ? -11.289 -9.484 -4.537 1.00 98.19 101 ILE A O 1
ATOM 768 N N . ALA A 1 102 ? -10.722 -7.320 -4.537 1.00 97.94 102 ALA A N 1
ATOM 769 C CA . ALA A 1 102 ? -11.258 -7.032 -5.863 1.00 97.94 102 ALA A CA 1
ATOM 770 C C . ALA A 1 102 ? -10.186 -7.217 -6.943 1.00 97.94 102 ALA A C 1
ATOM 772 O O . ALA A 1 102 ? -9.098 -6.641 -6.858 1.00 97.94 102 ALA A O 1
ATOM 773 N N . VAL A 1 103 ? -10.485 -7.994 -7.981 1.00 97.25 103 VAL A N 1
ATOM 774 C CA . VAL A 1 103 ? -9.572 -8.294 -9.097 1.00 97.25 103 VAL A CA 1
ATOM 775 C C . VAL A 1 103 ? -10.337 -8.392 -10.409 1.00 97.25 103 VAL A C 1
ATOM 777 O O . VAL A 1 103 ? -11.529 -8.642 -10.407 1.00 97.25 103 VAL A O 1
ATOM 780 N N . ARG A 1 104 ? -9.663 -8.243 -11.555 1.00 95.00 104 ARG A N 1
ATOM 781 C CA . ARG A 1 104 ? -10.308 -8.493 -12.861 1.00 95.00 104 ARG A CA 1
ATOM 782 C C . ARG A 1 104 ? -10.486 -9.981 -13.164 1.00 95.00 104 ARG A C 1
ATOM 784 O O . ARG A 1 104 ? -11.466 -10.365 -13.783 1.00 95.00 104 ARG A O 1
ATOM 791 N N . ASP A 1 105 ? -9.523 -10.797 -12.742 1.00 95.81 105 ASP A N 1
ATOM 792 C CA . ASP A 1 105 ? -9.492 -12.242 -12.971 1.00 95.81 105 ASP A CA 1
ATOM 793 C C . ASP A 1 105 ? -9.359 -12.946 -11.616 1.00 95.81 105 ASP A C 1
ATOM 795 O O . ASP A 1 105 ? -8.284 -12.954 -11.005 1.00 95.81 105 ASP A O 1
ATOM 799 N N . VAL A 1 106 ? -10.482 -13.484 -11.133 1.00 96.81 106 VAL A N 1
ATOM 800 C CA . VAL A 1 106 ? -10.560 -14.191 -9.847 1.00 96.81 106 VAL A CA 1
ATOM 801 C C . VAL A 1 106 ? -9.757 -15.488 -9.877 1.00 96.81 106 VAL A C 1
ATOM 803 O O . VAL A 1 106 ? -9.008 -15.750 -8.943 1.00 96.81 106 VAL A O 1
ATOM 806 N N . HIS A 1 107 ? -9.772 -16.230 -10.985 1.00 96.50 107 HIS A N 1
ATOM 807 C CA . HIS A 1 107 ? -9.032 -17.485 -11.104 1.00 96.50 107 HIS A CA 1
ATOM 808 C C . HIS A 1 107 ? -7.518 -17.263 -11.062 1.00 96.50 107 HIS A C 1
ATOM 810 O O . HIS A 1 107 ? -6.786 -18.040 -10.448 1.00 96.50 107 HIS A O 1
ATOM 816 N N . LYS A 1 108 ? -7.019 -16.184 -11.677 1.00 96.06 108 LYS A N 1
ATOM 817 C CA . LYS A 1 108 ? -5.608 -15.794 -11.548 1.00 96.06 108 LYS A CA 1
ATOM 818 C C . LYS A 1 108 ? -5.249 -15.438 -10.107 1.00 96.06 108 LYS A C 1
ATOM 820 O O . LYS A 1 108 ? -4.165 -15.796 -9.654 1.00 96.06 108 LYS A O 1
ATOM 825 N N . ALA A 1 109 ? -6.127 -14.737 -9.395 1.00 95.81 109 ALA A N 1
ATOM 826 C CA . ALA A 1 109 ? -5.887 -14.390 -7.999 1.00 95.81 109 ALA A CA 1
ATOM 827 C C . ALA A 1 109 ? -5.896 -15.626 -7.082 1.00 95.81 109 ALA A C 1
ATOM 829 O O . ALA A 1 109 ? -5.019 -15.733 -6.224 1.00 95.81 109 ALA A O 1
ATOM 830 N N . GLU A 1 110 ? -6.797 -16.587 -7.315 1.00 96.00 110 GLU A N 1
ATOM 831 C CA . GLU A 1 110 ? -6.816 -17.876 -6.605 1.00 96.00 110 GLU A CA 1
ATOM 832 C C . GLU A 1 110 ? -5.516 -18.651 -6.804 1.00 96.00 110 GLU A C 1
ATOM 834 O O . GLU A 1 110 ? -4.885 -19.050 -5.826 1.00 96.00 110 GLU A O 1
ATOM 839 N N . ARG A 1 111 ? -5.043 -18.774 -8.055 1.00 95.88 111 ARG A N 1
ATOM 840 C CA . ARG A 1 111 ? -3.742 -19.403 -8.358 1.00 95.88 111 ARG A CA 1
ATOM 841 C C . ARG A 1 111 ? -2.567 -18.714 -7.658 1.00 95.88 111 ARG A C 1
ATOM 843 O O . ARG A 1 111 ? -1.567 -19.360 -7.365 1.00 95.88 111 ARG A O 1
ATOM 850 N N . ASN A 1 112 ? -2.693 -17.422 -7.356 1.00 94.19 112 ASN A N 1
ATOM 851 C CA . ASN A 1 112 ? -1.683 -16.647 -6.633 1.00 94.19 112 ASN A CA 1
ATOM 852 C C . ASN A 1 112 ? -1.832 -16.712 -5.097 1.00 94.19 112 ASN A C 1
ATOM 854 O O . ASN A 1 112 ? -1.045 -16.081 -4.383 1.00 94.19 112 ASN A O 1
ATOM 858 N N . GLY A 1 113 ? -2.794 -17.486 -4.583 1.00 92.69 113 GLY A N 1
ATOM 859 C CA . GLY A 1 113 ? -2.974 -17.768 -3.157 1.00 92.69 113 GLY A CA 1
ATOM 860 C C . GLY A 1 113 ? -4.058 -16.947 -2.455 1.00 92.69 113 GLY A C 1
ATOM 861 O O . GLY A 1 113 ? -4.140 -16.995 -1.227 1.00 92.69 113 GLY A O 1
ATOM 862 N N . ALA A 1 114 ? -4.887 -16.196 -3.187 1.00 95.56 114 ALA A N 1
ATOM 863 C CA . ALA A 1 114 ? -6.051 -15.535 -2.600 1.00 95.56 114 ALA A CA 1
ATOM 864 C C . ALA A 1 114 ? -7.199 -16.545 -2.375 1.00 95.56 114 ALA A C 1
ATOM 866 O O . ALA A 1 114 ? -7.550 -17.277 -3.298 1.00 95.56 114 ALA A O 1
ATOM 867 N N . PRO A 1 115 ? -7.836 -16.594 -1.192 1.00 95.88 115 PRO A N 1
ATOM 868 C CA . PRO A 1 115 ? -8.979 -17.471 -0.963 1.00 95.88 115 PRO A CA 1
ATOM 869 C C . PRO A 1 115 ? -10.192 -17.056 -1.800 1.00 95.88 115 PRO A C 1
ATOM 871 O O . PRO A 1 115 ? -10.619 -15.904 -1.715 1.00 95.88 115 PRO A O 1
ATOM 874 N N . ALA A 1 116 ? -10.819 -18.012 -2.493 1.00 96.00 116 ALA A N 1
ATOM 875 C CA . ALA A 1 116 ? -12.013 -17.792 -3.321 1.00 96.00 116 ALA A CA 1
ATOM 876 C C . ALA A 1 116 ? -13.116 -16.987 -2.607 1.00 96.00 116 ALA A C 1
ATOM 878 O O . ALA A 1 116 ? -13.677 -16.053 -3.167 1.00 96.00 116 ALA A O 1
ATOM 879 N N . ARG A 1 117 ? -13.357 -17.262 -1.315 1.00 95.94 117 ARG A N 1
ATOM 880 C CA . ARG A 1 117 ? -14.371 -16.564 -0.496 1.00 95.94 117 ARG A CA 1
ATOM 881 C C . ARG A 1 117 ? -14.148 -15.054 -0.319 1.00 95.94 117 ARG A C 1
ATOM 883 O O . ARG A 1 117 ? -15.052 -14.367 0.141 1.00 95.94 117 ARG A O 1
ATOM 890 N N . LEU A 1 118 ? -12.930 -14.565 -0.559 1.00 96.75 118 LEU A N 1
ATOM 891 C CA . LEU A 1 118 ? -12.586 -13.145 -0.453 1.00 96.75 118 LEU A CA 1
ATOM 892 C C . LEU A 1 118 ? -12.618 -12.451 -1.815 1.00 96.75 118 LEU A C 1
ATOM 894 O O . LEU A 1 118 ? -12.532 -11.227 -1.856 1.00 96.75 118 LEU A O 1
ATOM 898 N N . LEU A 1 119 ? -12.678 -13.202 -2.914 1.00 97.62 119 LEU A N 1
ATOM 899 C CA . LEU A 1 119 ? -12.485 -12.660 -4.248 1.00 97.62 119 LEU A CA 1
ATOM 900 C C . LEU A 1 119 ? -13.778 -12.118 -4.839 1.00 97.62 119 LEU A C 1
ATOM 902 O O . LEU A 1 119 ? -14.830 -12.748 -4.800 1.00 97.62 119 LEU A O 1
ATOM 906 N N . HIS A 1 120 ? -13.654 -10.944 -5.445 1.00 97.31 120 HIS A N 1
ATOM 907 C CA . HIS A 1 120 ? -14.723 -10.279 -6.169 1.00 97.31 120 HIS A CA 1
ATOM 908 C C . HIS A 1 120 ? -14.188 -9.780 -7.510 1.00 97.31 120 HIS A C 1
ATOM 910 O O . HIS A 1 120 ? -13.094 -9.216 -7.580 1.00 97.31 120 HIS A O 1
ATOM 916 N N . ASN A 1 121 ? -14.972 -9.949 -8.573 1.00 95.38 121 ASN A N 1
ATOM 917 C CA . ASN A 1 121 ? -14.681 -9.370 -9.887 1.00 95.38 121 ASN A CA 1
ATOM 918 C C . ASN A 1 121 ? -15.189 -7.921 -10.041 1.00 95.38 121 ASN A C 1
ATOM 920 O O . ASN A 1 121 ? -14.918 -7.272 -11.049 1.00 95.38 121 ASN A O 1
ATOM 924 N N . ASP A 1 122 ? -15.888 -7.404 -9.028 1.00 94.38 122 ASP A N 1
ATOM 925 C CA . ASP A 1 122 ? -16.420 -6.045 -8.967 1.00 94.38 122 ASP A CA 1
ATOM 926 C C . ASP A 1 122 ? -15.912 -5.334 -7.701 1.00 94.38 122 ASP A C 1
ATOM 928 O O . ASP A 1 122 ? -16.088 -5.804 -6.572 1.00 94.38 122 ASP A O 1
ATOM 932 N N . CYS A 1 123 ? -15.286 -4.170 -7.890 1.00 94.44 123 CYS A N 1
ATOM 933 C CA . CYS A 1 123 ? -14.777 -3.349 -6.794 1.00 94.44 123 CYS A CA 1
ATOM 934 C C . CYS A 1 123 ? -15.897 -2.802 -5.895 1.00 94.44 123 CYS A C 1
ATOM 936 O O . CYS A 1 123 ? -15.701 -2.698 -4.689 1.00 94.44 123 CYS A O 1
ATOM 938 N N . ARG A 1 124 ? -17.075 -2.477 -6.440 1.00 91.44 124 ARG A N 1
ATOM 939 C CA . ARG A 1 124 ? -18.224 -1.996 -5.658 1.00 91.44 124 ARG A CA 1
ATOM 940 C C . ARG A 1 124 ? -18.750 -3.085 -4.731 1.00 91.44 124 ARG A C 1
ATOM 942 O O . ARG A 1 124 ? -19.008 -2.804 -3.566 1.00 91.44 124 ARG A O 1
ATOM 949 N N . LEU A 1 125 ? -18.843 -4.328 -5.212 1.00 91.38 125 LEU A N 1
ATOM 950 C CA . LEU A 1 125 ? -19.247 -5.468 -4.378 1.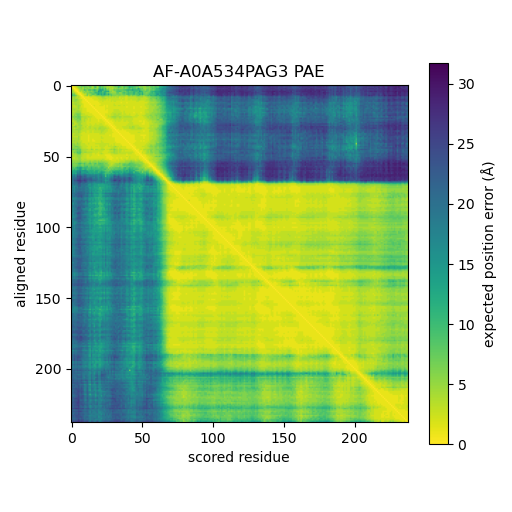00 91.38 125 LEU A CA 1
ATOM 951 C C . LEU A 1 125 ? -18.230 -5.745 -3.267 1.00 91.38 125 LEU A C 1
ATOM 953 O O . LEU A 1 125 ? -18.620 -5.979 -2.124 1.00 91.38 125 LEU A O 1
ATOM 957 N N . ALA A 1 126 ? -16.932 -5.657 -3.573 1.00 93.62 126 ALA A N 1
ATOM 958 C CA . ALA A 1 126 ? -15.882 -5.788 -2.564 1.00 93.62 126 ALA A CA 1
ATOM 959 C C . ALA A 1 126 ? -15.991 -4.709 -1.470 1.00 93.62 126 ALA A C 1
ATOM 961 O O . ALA A 1 126 ? -15.876 -5.011 -0.282 1.00 93.62 126 ALA A O 1
ATOM 962 N N . LEU A 1 127 ? -16.257 -3.460 -1.867 1.00 95.00 127 LEU A N 1
ATOM 963 C CA . LEU A 1 127 ? -16.387 -2.317 -0.959 1.00 95.00 127 LEU A CA 1
ATOM 964 C C . LEU A 1 127 ? -17.745 -2.253 -0.236 1.00 95.00 127 LEU A C 1
ATOM 966 O O . LEU A 1 127 ? -17.870 -1.531 0.747 1.00 95.00 127 LEU A O 1
ATOM 970 N N . ALA A 1 128 ? -18.754 -3.025 -0.647 1.00 91.19 128 ALA A N 1
ATOM 971 C CA . ALA A 1 128 ? -20.024 -3.113 0.081 1.00 91.19 128 ALA A CA 1
ATOM 972 C C . ALA A 1 128 ? -19.875 -3.816 1.445 1.00 91.19 128 ALA A C 1
ATOM 974 O O . ALA A 1 128 ? -20.687 -3.621 2.351 1.00 91.19 128 ALA A O 1
ATOM 975 N N . ARG A 1 129 ? -18.829 -4.634 1.617 1.00 87.44 129 ARG A N 1
ATOM 976 C CA . ARG A 1 129 ? -18.515 -5.296 2.891 1.00 87.44 129 ARG A CA 1
ATOM 977 C C . ARG A 1 129 ? -17.930 -4.286 3.871 1.00 87.44 129 ARG A C 1
ATOM 979 O O . ARG A 1 129 ? -17.171 -3.406 3.481 1.00 87.44 129 ARG A O 1
ATOM 986 N N . ALA A 1 130 ? -18.216 -4.433 5.161 1.00 89.38 130 ALA A N 1
ATOM 987 C CA . ALA A 1 130 ? -17.693 -3.510 6.162 1.00 89.38 130 ALA A CA 1
ATOM 988 C C . ALA A 1 130 ? -16.155 -3.582 6.245 1.00 89.38 130 ALA A C 1
ATOM 990 O O . ALA A 1 130 ? -15.583 -4.645 6.494 1.00 89.38 130 ALA A O 1
ATOM 991 N N . HIS A 1 131 ? -15.490 -2.445 6.059 1.00 95.19 131 HIS A N 1
ATOM 992 C CA . HIS A 1 131 ? -14.039 -2.304 6.119 1.00 95.19 131 HIS A CA 1
ATOM 993 C C . HIS A 1 131 ? -13.663 -0.980 6.792 1.00 95.19 131 HIS A C 1
ATOM 995 O O . HIS A 1 131 ? -14.466 -0.052 6.858 1.00 95.19 131 HIS A O 1
ATOM 1001 N N . ASP A 1 132 ? -12.457 -0.915 7.341 1.00 96.62 132 ASP A N 1
ATOM 1002 C CA . ASP A 1 132 ? -11.904 0.282 7.981 1.00 96.62 132 ASP A CA 1
ATOM 1003 C C . ASP A 1 132 ? -10.912 0.980 7.043 1.00 96.62 132 ASP A C 1
ATOM 1005 O O . ASP A 1 132 ? -10.860 2.209 6.980 1.00 96.62 132 ASP A O 1
ATOM 1009 N N . VAL A 1 133 ? -10.168 0.179 6.274 1.00 98.12 133 VAL A N 1
ATOM 1010 C CA . VAL A 1 133 ? -9.133 0.634 5.347 1.00 98.12 133 VAL A CA 1
ATOM 1011 C C . VAL A 1 133 ? -9.360 0.019 3.969 1.00 98.12 133 VAL A C 1
ATOM 1013 O O . VAL A 1 133 ? -9.569 -1.190 3.844 1.00 98.12 133 VAL A O 1
ATOM 1016 N N . VAL A 1 134 ? -9.271 0.844 2.931 1.00 98.62 134 VAL A N 1
ATOM 1017 C CA . VAL A 1 134 ? -9.165 0.406 1.538 1.00 98.62 134 VAL A CA 1
ATOM 1018 C C . VAL A 1 134 ? -7.710 0.508 1.110 1.00 98.62 134 VAL A C 1
ATOM 1020 O O . VAL A 1 134 ? -7.098 1.567 1.235 1.00 98.62 134 VAL A O 1
ATOM 1023 N N . VAL A 1 135 ? -7.152 -0.580 0.590 1.00 98.56 135 VAL A N 1
ATOM 1024 C CA . VAL A 1 135 ? -5.814 -0.578 -0.002 1.00 98.56 135 VAL A CA 1
ATOM 1025 C C . VAL A 1 135 ? -5.939 -0.679 -1.515 1.00 98.56 135 VAL A C 1
ATOM 1027 O O . VAL A 1 135 ? -6.387 -1.696 -2.039 1.00 98.56 135 VAL A O 1
ATOM 1030 N N . GLU A 1 136 ? -5.553 0.378 -2.219 1.00 98.31 136 GLU A N 1
ATOM 1031 C CA . GLU A 1 136 ? -5.676 0.509 -3.666 1.00 98.31 136 GLU A CA 1
ATOM 1032 C C . GLU A 1 136 ? -4.336 0.243 -4.366 1.00 98.31 136 GLU A C 1
ATOM 1034 O O . GLU A 1 136 ? -3.339 0.934 -4.153 1.00 98.31 136 GLU A O 1
ATOM 1039 N N . LEU A 1 137 ? -4.317 -0.805 -5.190 1.00 97.56 137 LEU A N 1
ATOM 1040 C CA . LEU A 1 137 ? -3.158 -1.320 -5.927 1.00 97.56 137 LEU A CA 1
ATOM 1041 C C . LEU A 1 137 ? -3.524 -1.639 -7.388 1.00 97.56 137 LEU A C 1
ATOM 1043 O O . LEU A 1 137 ? -2.923 -2.517 -8.019 1.00 97.56 137 LEU A O 1
ATOM 1047 N N . ILE A 1 138 ? -4.546 -0.974 -7.923 1.00 94.88 138 ILE A N 1
ATOM 1048 C CA . ILE A 1 138 ? -4.951 -1.080 -9.319 1.00 94.88 138 ILE A CA 1
ATOM 1049 C C . ILE A 1 138 ? -3.972 -0.247 -10.160 1.00 94.88 138 ILE A C 1
ATOM 1051 O O . ILE A 1 138 ? -3.546 0.843 -9.790 1.00 94.88 138 ILE A O 1
ATOM 1055 N N . GLY A 1 139 ? -3.584 -0.777 -11.320 1.00 89.31 139 GLY A N 1
ATOM 1056 C CA . GLY A 1 139 ? -2.798 -0.021 -12.297 1.00 89.31 139 GLY A CA 1
ATOM 1057 C C . GLY A 1 139 ? -3.662 0.956 -13.104 1.00 89.31 139 GLY A C 1
ATOM 1058 O O . GLY A 1 139 ? -4.826 0.674 -13.378 1.00 89.31 139 GLY A O 1
ATOM 1059 N N . GLY A 1 140 ? -3.066 2.060 -13.558 1.00 93.06 140 GLY A N 1
ATOM 1060 C CA . GLY A 1 140 ? -3.766 3.107 -14.316 1.00 93.06 140 GLY A CA 1
ATOM 1061 C C . GLY A 1 140 ? -4.481 4.119 -13.416 1.00 93.06 140 GLY A C 1
ATOM 1062 O O . GLY A 1 140 ? -4.418 4.028 -12.196 1.00 93.06 140 GLY A O 1
ATOM 1063 N N . THR A 1 141 ? -5.132 5.124 -14.002 1.00 94.56 141 THR A N 1
ATOM 1064 C CA . THR A 1 141 ? -5.768 6.225 -13.249 1.00 94.56 141 THR A CA 1
ATOM 1065 C C . THR A 1 141 ? -7.254 5.997 -12.987 1.00 94.56 141 THR A C 1
ATOM 1067 O O . THR A 1 141 ? -7.747 6.310 -11.904 1.00 94.56 141 THR A O 1
ATOM 1070 N N . LEU A 1 142 ? -7.973 5.420 -13.950 1.00 92.88 142 LEU A N 1
ATOM 1071 C CA . LEU A 1 142 ? -9.375 5.029 -13.825 1.00 92.88 142 LEU A CA 1
ATOM 1072 C C . LEU A 1 142 ? -9.497 3.503 -13.936 1.00 92.88 142 LEU A C 1
ATOM 1074 O O . LEU A 1 142 ? -8.808 2.902 -14.759 1.00 92.88 142 LEU A O 1
ATOM 1078 N N . PRO A 1 143 ? -10.345 2.857 -13.115 1.00 94.88 143 PRO A N 1
ATOM 1079 C CA . PRO A 1 143 ? -11.270 3.441 -12.133 1.00 94.88 143 PRO A CA 1
ATOM 1080 C C . PRO A 1 143 ? -10.631 3.785 -10.769 1.00 94.88 143 PRO A C 1
ATOM 1082 O O . PRO A 1 143 ? -11.341 4.219 -9.864 1.00 94.88 143 PRO A O 1
ATOM 1085 N N . ALA A 1 144 ? -9.314 3.611 -10.596 1.00 96.94 144 ALA A N 1
ATOM 1086 C CA . ALA A 1 144 ? -8.619 3.755 -9.308 1.00 96.94 144 ALA A CA 1
ATOM 1087 C C . ALA A 1 144 ? -8.942 5.069 -8.570 1.00 96.94 144 ALA A C 1
ATOM 1089 O O . ALA A 1 144 ? -9.342 5.045 -7.407 1.00 96.94 144 ALA A O 1
ATOM 1090 N N . ALA A 1 145 ? -8.867 6.212 -9.256 1.00 97.56 145 ALA A N 1
ATOM 1091 C CA . ALA A 1 145 ? -9.146 7.509 -8.648 1.00 97.56 145 ALA A CA 1
ATOM 1092 C C . ALA A 1 145 ? -10.596 7.647 -8.150 1.00 97.56 145 ALA A C 1
ATOM 1094 O O . ALA A 1 145 ? -10.822 8.245 -7.102 1.00 97.56 145 ALA A O 1
ATOM 1095 N N . GLN A 1 146 ? -11.572 7.082 -8.871 1.00 97.38 146 GLN A N 1
ATOM 1096 C CA . GLN A 1 146 ? -12.982 7.096 -8.460 1.00 97.38 146 GLN A CA 1
ATOM 1097 C C . GLN A 1 146 ? -13.207 6.214 -7.231 1.00 97.38 146 GLN A C 1
ATOM 1099 O O . GLN A 1 146 ? -13.950 6.582 -6.324 1.00 97.38 146 GLN A O 1
ATOM 1104 N N . LEU A 1 147 ? -12.538 5.061 -7.181 1.00 97.81 147 LEU A N 1
ATOM 1105 C CA . LEU A 1 147 ? -12.616 4.146 -6.045 1.00 97.81 147 LEU A CA 1
ATOM 1106 C C . LEU A 1 147 ? -12.016 4.781 -4.786 1.00 97.81 147 LEU A C 1
ATOM 1108 O O . LEU A 1 147 ? -12.658 4.745 -3.738 1.00 97.81 147 LEU A O 1
ATOM 1112 N N . ILE A 1 148 ? -10.860 5.442 -4.896 1.00 98.25 148 ILE A N 1
ATOM 1113 C CA . ILE A 1 148 ? -10.254 6.196 -3.788 1.00 98.25 148 ILE A CA 1
ATOM 1114 C C . ILE A 1 148 ? -11.199 7.303 -3.312 1.00 98.25 148 ILE A C 1
ATOM 1116 O O . ILE A 1 148 ? -11.523 7.367 -2.130 1.00 98.25 148 ILE A O 1
ATOM 1120 N N . GLU A 1 149 ? -11.686 8.137 -4.231 1.00 98.00 149 GLU A N 1
ATOM 1121 C CA . GLU A 1 149 ? -12.588 9.251 -3.924 1.00 98.00 149 GLU A CA 1
ATOM 1122 C C . GLU A 1 149 ? -13.867 8.777 -3.215 1.00 98.00 149 GLU A C 1
ATOM 1124 O O . GLU A 1 149 ? -14.245 9.317 -2.176 1.00 98.00 149 GLU A O 1
ATOM 1129 N N . SER A 1 150 ? -14.505 7.723 -3.731 1.00 97.19 150 SER A N 1
ATOM 1130 C CA . SER A 1 150 ? -15.706 7.144 -3.117 1.00 97.19 150 SER A CA 1
ATOM 1131 C C . SER A 1 150 ? -15.438 6.549 -1.732 1.00 97.19 150 SER A C 1
ATOM 1133 O O . SER A 1 150 ? -16.262 6.709 -0.834 1.00 97.19 150 SER A O 1
ATOM 1135 N N . SER A 1 151 ? -14.274 5.926 -1.529 1.00 97.94 151 SER A N 1
ATOM 1136 C CA . SER A 1 151 ? -13.888 5.336 -0.242 1.00 97.94 151 SER A CA 1
ATOM 1137 C C . SER A 1 151 ? -13.654 6.412 0.818 1.00 97.94 151 SER A C 1
ATOM 1139 O O . SER A 1 151 ? -14.153 6.289 1.935 1.00 97.94 151 SER A O 1
ATOM 1141 N N . LEU A 1 152 ? -12.965 7.499 0.453 1.00 98.31 152 LEU A N 1
ATOM 1142 C CA . LEU A 1 152 ? -12.755 8.644 1.341 1.00 98.31 152 LEU A CA 1
ATOM 1143 C C . LEU A 1 152 ? -14.091 9.289 1.734 1.00 98.31 152 LEU A C 1
ATOM 1145 O O . LEU A 1 152 ? -14.340 9.484 2.920 1.00 98.31 152 LEU A O 1
ATOM 1149 N N . ARG A 1 153 ? -14.996 9.524 0.770 1.00 97.12 153 ARG A N 1
ATOM 1150 C CA . ARG A 1 153 ? -16.354 10.039 1.050 1.00 97.12 153 ARG A CA 1
ATOM 1151 C C . ARG A 1 153 ? -17.177 9.124 1.950 1.00 97.12 153 ARG A C 1
ATOM 1153 O O . ARG A 1 153 ? -18.002 9.607 2.714 1.00 97.12 153 ARG A O 1
ATOM 1160 N N . ALA A 1 154 ? -16.955 7.816 1.871 1.00 96.19 154 ALA A N 1
ATOM 1161 C CA . ALA A 1 154 ? -17.608 6.836 2.730 1.00 96.19 154 ALA A CA 1
ATOM 1162 C C . ALA A 1 154 ? -16.992 6.751 4.143 1.00 96.19 154 ALA A C 1
ATOM 1164 O O . ALA A 1 154 ? -17.327 5.832 4.895 1.00 96.19 154 ALA A O 1
ATOM 1165 N N . GLY A 1 155 ? -16.077 7.660 4.503 1.00 96.56 155 GLY A N 1
ATOM 1166 C CA . GLY A 1 155 ? -15.430 7.683 5.814 1.00 96.56 155 GLY A CA 1
ATOM 1167 C C . GLY A 1 155 ? -14.460 6.520 6.018 1.00 96.56 155 GLY A C 1
ATOM 1168 O O . GLY A 1 155 ? -14.321 6.012 7.130 1.00 96.56 155 GLY A O 1
ATOM 1169 N N . ARG A 1 156 ? -13.798 6.059 4.949 1.00 97.88 156 ARG A N 1
ATOM 1170 C CA . ARG A 1 156 ? -12.797 4.982 5.002 1.00 97.88 156 ARG A CA 1
ATOM 1171 C C . ARG A 1 156 ? -11.398 5.547 4.834 1.00 97.88 156 ARG A C 1
ATOM 1173 O O . ARG A 1 156 ? -11.169 6.407 3.986 1.00 97.88 156 ARG A O 1
ATOM 1180 N N . HIS A 1 157 ? -10.443 5.025 5.601 1.00 98.44 157 HIS A N 1
ATOM 1181 C CA . HIS A 1 157 ? -9.036 5.319 5.347 1.00 98.44 157 HIS A CA 1
ATOM 1182 C C . HIS A 1 157 ? -8.615 4.672 4.027 1.00 98.44 157 HIS A C 1
ATOM 1184 O O . HIS A 1 157 ? -9.068 3.574 3.696 1.00 98.44 157 HIS A O 1
ATOM 1190 N N . VAL A 1 158 ? -7.718 5.324 3.292 1.00 98.62 158 VAL A N 1
ATOM 1191 C CA . VAL A 1 158 ? -7.195 4.803 2.030 1.00 98.62 158 VAL A CA 1
ATOM 1192 C C . VAL A 1 158 ? -5.675 4.752 2.064 1.00 98.62 158 VAL A C 1
ATOM 1194 O O . VAL A 1 158 ? -5.010 5.728 2.406 1.00 98.62 158 VAL A O 1
ATOM 1197 N N . VAL A 1 159 ? -5.125 3.611 1.660 1.00 98.25 159 VAL A N 1
ATOM 1198 C CA . VAL A 1 159 ? -3.703 3.442 1.358 1.00 98.25 159 VAL A CA 1
ATOM 1199 C C . VAL A 1 159 ? -3.567 3.134 -0.129 1.00 98.25 159 VAL A C 1
ATOM 1201 O O . VAL A 1 159 ? -4.273 2.266 -0.626 1.00 98.25 159 VAL A O 1
ATOM 1204 N N . THR A 1 160 ? -2.677 3.802 -0.859 1.00 98.25 160 THR A N 1
ATOM 1205 C CA . THR A 1 160 ? -2.467 3.534 -2.294 1.00 98.25 160 THR A CA 1
ATOM 1206 C C . THR A 1 160 ? -0.989 3.493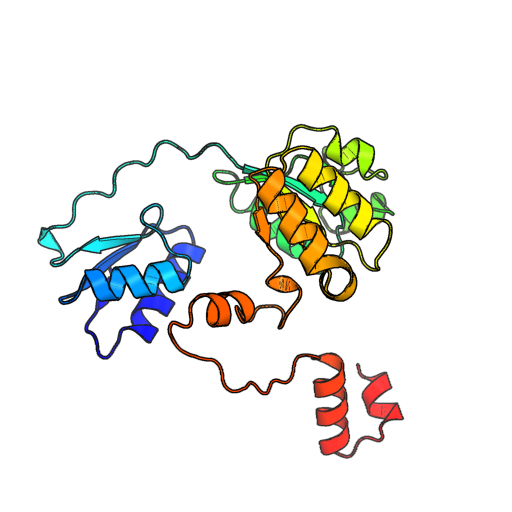 -2.674 1.00 98.25 160 THR A C 1
ATOM 1208 O O . THR A 1 160 ? -0.160 4.181 -2.085 1.00 98.25 160 THR A O 1
ATOM 1211 N N . ALA A 1 161 ? -0.643 2.682 -3.675 1.00 96.38 161 ALA A N 1
ATOM 1212 C CA . ALA A 1 161 ? 0.674 2.709 -4.325 1.00 96.38 161 ALA A CA 1
ATOM 1213 C C . ALA A 1 161 ? 0.641 3.415 -5.699 1.00 96.38 161 ALA A C 1
ATOM 1215 O O . ALA A 1 161 ? 1.617 3.391 -6.454 1.00 96.38 161 ALA A O 1
ATOM 1216 N N . ASN A 1 162 ? -0.485 4.030 -6.063 1.00 96.88 162 ASN A N 1
ATOM 1217 C CA . ASN A 1 162 ? -0.743 4.511 -7.411 1.00 96.88 162 ASN A CA 1
ATOM 1218 C C . ASN A 1 162 ? -0.189 5.922 -7.648 1.00 96.88 162 ASN A C 1
ATOM 1220 O O . ASN A 1 162 ? -0.865 6.939 -7.476 1.00 96.88 162 ASN A O 1
ATOM 1224 N N . LYS A 1 163 ? 1.063 5.977 -8.114 1.00 94.69 163 LYS A N 1
ATOM 1225 C CA . LYS A 1 163 ? 1.770 7.230 -8.426 1.00 94.69 163 LYS A CA 1
ATOM 1226 C C . LYS A 1 163 ? 1.050 8.115 -9.445 1.00 94.69 163 LYS A C 1
ATOM 1228 O O . LYS A 1 163 ? 1.112 9.331 -9.321 1.00 94.69 163 LYS A O 1
ATOM 1233 N N . ALA A 1 164 ? 0.361 7.531 -10.428 1.00 95.69 164 ALA A N 1
ATOM 1234 C CA . ALA A 1 164 ? -0.316 8.302 -11.469 1.00 95.69 164 ALA A CA 1
ATOM 1235 C C . ALA A 1 164 ? -1.537 9.043 -10.905 1.00 95.69 164 ALA A C 1
ATOM 1237 O O . ALA A 1 164 ? -1.751 10.213 -11.220 1.00 95.69 164 ALA A O 1
ATOM 1238 N N . VAL A 1 165 ? -2.304 8.390 -10.024 1.00 97.94 165 VAL A N 1
ATOM 1239 C CA . VAL A 1 165 ? -3.434 9.028 -9.337 1.00 97.94 165 VAL A CA 1
ATOM 1240 C C . VAL A 1 165 ? -2.953 10.117 -8.385 1.00 97.94 165 VAL A C 1
ATOM 1242 O O . VAL A 1 165 ? -3.488 11.222 -8.421 1.00 97.94 165 VAL A O 1
ATOM 1245 N N . ILE A 1 166 ? -1.934 9.841 -7.567 1.00 97.06 166 ILE A N 1
ATOM 1246 C CA . ILE A 1 166 ? -1.415 10.826 -6.610 1.00 97.06 166 ILE A CA 1
ATOM 1247 C C . ILE A 1 166 ? -0.796 12.032 -7.325 1.00 97.06 166 ILE A C 1
ATOM 1249 O O . ILE A 1 166 ? -1.071 13.163 -6.938 1.00 97.06 166 ILE A O 1
ATOM 1253 N N . ALA A 1 167 ? -0.042 11.827 -8.408 1.00 95.38 167 ALA A N 1
ATOM 1254 C CA . ALA A 1 167 ? 0.531 12.931 -9.177 1.00 95.38 167 ALA A CA 1
ATOM 1255 C C . ALA A 1 167 ? -0.540 13.824 -9.828 1.00 95.38 167 ALA A C 1
ATOM 1257 O O . ALA A 1 167 ? -0.381 15.039 -9.863 1.00 95.38 167 ALA A O 1
ATOM 1258 N N . GLY A 1 168 ? -1.635 13.238 -10.328 1.00 96.38 168 GLY A N 1
ATOM 1259 C CA . GLY A 1 168 ? -2.689 13.996 -11.011 1.00 96.38 168 GLY A CA 1
ATOM 1260 C C . GLY A 1 168 ? -3.771 14.575 -10.093 1.00 96.38 168 GLY A C 1
ATOM 1261 O O . GLY A 1 168 ? -4.353 15.607 -10.410 1.00 96.38 168 GLY A O 1
ATOM 1262 N N . ARG A 1 169 ? -4.089 13.906 -8.976 1.00 96.94 169 ARG A N 1
ATOM 1263 C CA . ARG A 1 169 ? -5.241 14.237 -8.112 1.00 96.94 169 ARG A CA 1
ATOM 1264 C C . ARG A 1 169 ? -4.913 14.276 -6.616 1.00 96.94 169 ARG A C 1
ATOM 1266 O O . ARG A 1 169 ? -5.825 14.451 -5.815 1.00 96.94 169 ARG A O 1
ATOM 1273 N N . GLY A 1 170 ? -3.648 14.133 -6.224 1.00 96.62 170 GLY A N 1
ATOM 1274 C CA . GLY A 1 170 ? -3.213 14.063 -4.823 1.00 96.62 170 GLY A CA 1
ATOM 1275 C C . GLY A 1 170 ? -3.762 15.186 -3.937 1.00 96.62 170 GLY A C 1
ATOM 1276 O O . GLY A 1 170 ? -4.475 14.869 -2.989 1.00 96.62 170 GLY A O 1
ATOM 1277 N N . PRO A 1 171 ? -3.534 16.477 -4.260 1.00 97.06 171 PRO A N 1
ATOM 1278 C CA . PRO A 1 171 ? -4.021 17.589 -3.438 1.00 97.06 171 PRO A CA 1
ATOM 1279 C C . PRO A 1 171 ? -5.539 17.571 -3.216 1.00 97.06 171 PRO A C 1
ATOM 1281 O O . PRO A 1 171 ? -6.014 17.805 -2.107 1.00 97.06 171 PRO A O 1
ATOM 1284 N N . TYR A 1 172 ? -6.303 17.228 -4.257 1.00 97.94 172 TYR A N 1
ATOM 1285 C CA . TYR A 1 172 ? -7.757 17.090 -4.170 1.00 97.94 172 TYR A CA 1
ATOM 1286 C C . TYR A 1 172 ? -8.173 15.933 -3.249 1.00 97.94 172 TYR A C 1
ATOM 1288 O O . TYR A 1 172 ? -9.041 16.094 -2.395 1.00 97.94 172 TYR A O 1
ATOM 1296 N N . LEU A 1 173 ? -7.541 14.767 -3.395 1.00 98.44 173 LEU A N 1
ATOM 1297 C CA . LEU A 1 173 ? -7.846 13.597 -2.569 1.00 98.44 173 LEU A CA 1
ATOM 1298 C C . LEU A 1 173 ? -7.426 13.802 -1.105 1.00 98.44 173 LEU A C 1
ATOM 1300 O O . LEU A 1 173 ? -8.098 13.314 -0.202 1.00 98.44 173 LEU A O 1
ATOM 1304 N N . GLU A 1 174 ? -6.348 14.544 -0.850 1.00 97.38 174 GLU A N 1
ATOM 1305 C CA . GLU A 1 174 ? -5.946 14.924 0.504 1.00 97.38 174 GLU A CA 1
ATOM 1306 C C . GLU A 1 174 ? -6.931 15.883 1.166 1.00 97.38 174 GLU A C 1
ATOM 1308 O O . GLU A 1 174 ? -7.201 15.732 2.356 1.00 97.38 174 GLU A O 1
ATOM 1313 N N . LEU A 1 175 ? -7.450 16.867 0.425 1.00 97.50 175 LEU A N 1
ATOM 1314 C CA . LEU A 1 175 ? -8.504 17.750 0.924 1.00 97.50 175 LEU A CA 1
ATOM 1315 C C . LEU A 1 175 ? -9.734 16.926 1.316 1.00 97.50 175 LEU A C 1
ATOM 1317 O O . LEU A 1 175 ? -10.206 17.026 2.444 1.00 97.50 175 LEU A O 1
ATOM 1321 N N . LEU A 1 176 ? -10.170 16.033 0.427 1.00 98.00 176 LEU A N 1
ATOM 1322 C CA . LEU A 1 176 ? -11.312 15.157 0.669 1.00 98.00 176 LEU A CA 1
ATOM 1323 C C . LEU A 1 176 ? -11.117 14.258 1.899 1.00 98.00 176 LEU A C 1
ATOM 1325 O O . LEU A 1 176 ? -12.040 14.076 2.690 1.00 98.00 176 LEU A O 1
ATOM 1329 N N . ALA A 1 177 ? -9.916 13.703 2.083 1.00 97.75 177 ALA A N 1
ATOM 1330 C CA . ALA A 1 177 ? -9.595 12.898 3.258 1.00 97.75 177 ALA A CA 1
ATOM 1331 C C . ALA A 1 177 ? -9.713 13.715 4.556 1.00 97.75 177 ALA A C 1
ATOM 1333 O O . ALA A 1 177 ? -10.268 13.221 5.536 1.00 97.75 177 ALA A O 1
ATOM 1334 N N . ARG A 1 178 ? -9.241 14.973 4.550 1.00 96.88 178 ARG A N 1
ATOM 1335 C CA . ARG A 1 178 ? -9.355 15.889 5.697 1.00 96.88 178 ARG A CA 1
ATOM 1336 C C . ARG A 1 178 ? -10.812 16.222 6.009 1.00 96.88 178 ARG A C 1
ATOM 1338 O O . ARG A 1 178 ? -11.199 16.140 7.169 1.00 96.88 178 ARG A O 1
ATOM 1345 N N . GLU A 1 179 ? -11.611 16.548 4.994 1.00 96.69 179 GLU A N 1
ATOM 1346 C CA . GLU A 1 179 ? -13.042 16.854 5.146 1.00 96.69 179 GLU A CA 1
ATOM 1347 C C . GLU A 1 179 ? -13.829 15.670 5.720 1.00 96.69 179 GLU A C 1
ATOM 1349 O O . GLU A 1 179 ? -14.687 15.851 6.580 1.00 96.69 179 GLU A O 1
ATOM 1354 N N . ALA A 1 180 ? -13.503 14.448 5.294 1.00 95.81 180 ALA A N 1
ATOM 1355 C CA . ALA A 1 180 ? -14.132 13.229 5.793 1.00 95.81 180 ALA A CA 1
ATOM 1356 C C . ALA A 1 180 ? -13.547 12.721 7.130 1.00 95.81 180 ALA A C 1
ATOM 1358 O O . ALA A 1 180 ? -14.000 11.696 7.639 1.00 95.81 180 ALA A O 1
ATOM 1359 N N . GLY A 1 181 ? -12.543 13.396 7.705 1.00 95.75 181 GLY A N 1
ATOM 1360 C CA . GLY A 1 181 ? -11.910 12.989 8.965 1.00 95.75 181 GLY A CA 1
ATOM 1361 C C . GLY A 1 181 ? -11.121 11.675 8.881 1.00 95.75 181 GLY A C 1
ATOM 1362 O O . GLY A 1 181 ? -10.945 10.989 9.888 1.00 95.75 181 GLY A O 1
ATOM 1363 N N . VAL A 1 182 ? -10.649 11.305 7.688 1.00 97.25 182 VAL A N 1
ATOM 1364 C CA . VAL A 1 182 ? -9.914 10.060 7.420 1.00 97.25 182 VAL A CA 1
ATOM 1365 C C . VAL A 1 182 ? -8.507 10.334 6.898 1.00 97.25 182 VAL A C 1
ATOM 1367 O O . VAL A 1 182 ? -8.068 11.470 6.740 1.00 97.25 182 VAL A O 1
ATOM 1370 N N . GLN A 1 183 ? -7.755 9.263 6.653 1.00 95.62 183 GLN A N 1
ATOM 1371 C CA . GLN A 1 183 ? -6.371 9.349 6.201 1.00 95.62 183 GLN A CA 1
ATOM 1372 C C . GLN A 1 183 ? -6.239 8.829 4.776 1.00 95.62 183 GLN A C 1
ATOM 1374 O O . GLN A 1 183 ? -6.816 7.798 4.432 1.00 95.62 183 GLN A O 1
ATOM 1379 N N . LEU A 1 184 ? -5.415 9.523 3.995 1.00 97.44 184 LEU A N 1
ATOM 1380 C CA . LEU A 1 184 ? -4.905 9.070 2.710 1.00 97.44 184 LEU A CA 1
ATOM 1381 C C . LEU A 1 184 ? -3.386 8.900 2.827 1.00 97.44 184 LEU A C 1
ATOM 1383 O O . LEU A 1 184 ? -2.659 9.879 3.001 1.00 97.44 184 LEU A O 1
ATOM 1387 N N . LEU A 1 185 ? -2.903 7.662 2.739 1.00 96.06 185 LEU A N 1
ATOM 1388 C CA . LEU A 1 185 ? -1.478 7.334 2.798 1.00 96.06 185 LEU A CA 1
ATOM 1389 C C . LEU A 1 185 ? -1.014 6.746 1.467 1.00 96.06 185 LEU A C 1
ATOM 1391 O O . LEU A 1 185 ? -1.704 5.934 0.858 1.00 96.06 185 LEU A O 1
ATOM 1395 N N . TYR A 1 186 ? 0.169 7.147 1.008 1.00 95.94 186 TYR A N 1
ATOM 1396 C CA . TYR A 1 186 ? 0.648 6.773 -0.324 1.00 95.94 186 TYR A CA 1
ATOM 1397 C C . TYR A 1 186 ? 2.172 6.631 -0.421 1.00 95.94 186 TYR A C 1
ATOM 1399 O O . TYR A 1 186 ? 2.754 6.824 -1.480 1.00 95.94 186 TYR A O 1
ATOM 1407 N N . SER A 1 187 ? 2.840 6.259 0.677 1.00 92.12 187 SER A N 1
ATOM 1408 C CA . SER A 1 187 ? 4.304 6.068 0.719 1.00 92.12 187 SER A CA 1
ATOM 1409 C C . SER A 1 187 ? 4.822 5.189 -0.423 1.00 92.12 187 SER A C 1
ATOM 1411 O O . SER A 1 187 ? 5.735 5.569 -1.150 1.00 92.12 187 SER A O 1
ATOM 1413 N N . ALA A 1 188 ? 4.138 4.067 -0.671 1.00 91.94 188 ALA A N 1
ATOM 1414 C CA . ALA A 1 188 ? 4.508 3.101 -1.702 1.00 91.94 188 ALA A CA 1
ATOM 1415 C C . ALA A 1 188 ? 4.447 3.657 -3.140 1.00 91.94 188 ALA A C 1
ATOM 1417 O O . ALA A 1 188 ? 4.951 3.011 -4.059 1.00 91.94 188 ALA A O 1
ATOM 1418 N N . SER A 1 189 ? 3.861 4.842 -3.361 1.00 92.25 189 SER A N 1
ATOM 1419 C CA . SER A 1 189 ? 3.881 5.502 -4.667 1.00 92.25 189 SER A CA 1
ATOM 1420 C C . SER A 1 189 ? 5.213 6.200 -4.976 1.00 92.25 189 SER A C 1
ATOM 1422 O O . SER A 1 189 ? 5.423 6.603 -6.120 1.00 92.25 189 SER A O 1
ATOM 1424 N N . VAL A 1 190 ? 6.111 6.356 -3.992 1.00 90.69 190 VAL A N 1
ATOM 1425 C CA . VAL A 1 190 ? 7.403 7.050 -4.130 1.00 90.69 190 VAL A CA 1
ATOM 1426 C C . VAL A 1 190 ? 8.527 6.194 -3.545 1.00 90.69 190 VAL A C 1
ATOM 1428 O O . VAL A 1 190 ? 8.561 5.930 -2.353 1.00 90.69 190 VAL A O 1
ATOM 1431 N N . GLY A 1 191 ? 9.488 5.770 -4.370 1.00 83.31 191 GLY A N 1
ATOM 1432 C CA . GLY A 1 191 ? 10.687 5.070 -3.881 1.00 83.31 191 GLY A CA 1
ATOM 1433 C C . GLY A 1 191 ? 10.456 3.642 -3.361 1.00 83.31 191 GLY A C 1
ATOM 1434 O O . GLY A 1 191 ? 11.364 3.051 -2.776 1.00 83.31 191 GLY A O 1
ATOM 1435 N N . GLY A 1 192 ? 9.272 3.062 -3.582 1.00 85.00 192 GLY A N 1
ATOM 1436 C CA . GLY A 1 192 ? 8.963 1.673 -3.238 1.00 85.00 192 GLY A CA 1
ATOM 1437 C C . GLY A 1 192 ? 9.001 1.422 -1.730 1.00 85.00 192 GLY A C 1
ATOM 1438 O O . GLY A 1 192 ? 8.064 1.771 -1.022 1.00 85.00 192 GLY A O 1
ATOM 1439 N N . ALA A 1 193 ? 10.068 0.781 -1.249 1.00 80.75 193 ALA A N 1
ATOM 1440 C CA . ALA A 1 193 ? 10.263 0.487 0.173 1.00 80.75 193 ALA A CA 1
ATOM 1441 C C . ALA A 1 193 ? 10.909 1.645 0.959 1.00 80.75 193 ALA A C 1
ATOM 1443 O O . ALA A 1 193 ? 10.996 1.577 2.185 1.00 80.75 193 ALA A O 1
ATOM 1444 N N . MET A 1 194 ? 11.397 2.685 0.275 1.00 82.62 194 MET A N 1
ATOM 1445 C CA . MET A 1 194 ? 12.009 3.844 0.919 1.00 82.62 194 MET A CA 1
ATOM 1446 C C . MET A 1 194 ? 10.927 4.736 1.555 1.00 82.62 194 MET A C 1
ATOM 1448 O O . MET A 1 194 ? 10.041 5.192 0.837 1.00 82.62 194 MET A O 1
ATOM 1452 N N . PRO A 1 195 ? 11.023 5.082 2.852 1.00 81.38 195 PRO A N 1
ATOM 1453 C CA . PRO A 1 195 ? 10.048 5.940 3.531 1.00 81.38 195 PRO A CA 1
ATOM 1454 C C . PRO A 1 195 ? 10.270 7.432 3.207 1.00 81.38 195 PRO A C 1
ATOM 1456 O O . PRO A 1 195 ? 10.438 8.261 4.100 1.00 81.38 195 PRO A O 1
ATOM 1459 N N . ALA A 1 196 ? 10.365 7.789 1.921 1.00 86.31 196 ALA A N 1
ATOM 1460 C CA . ALA A 1 196 ? 10.791 9.122 1.484 1.00 86.31 196 ALA A CA 1
ATOM 1461 C C . ALA A 1 196 ? 9.819 10.222 1.922 1.00 86.31 196 ALA A C 1
ATOM 1463 O O . ALA A 1 196 ? 10.241 11.262 2.429 1.00 86.31 196 ALA A O 1
ATOM 1464 N N . LEU A 1 197 ? 8.516 9.979 1.762 1.00 86.62 197 LEU A N 1
ATOM 1465 C CA . LEU A 1 197 ? 7.485 10.942 2.139 1.00 86.62 197 LEU A CA 1
ATOM 1466 C C . LEU A 1 197 ? 7.440 11.148 3.650 1.00 86.62 197 LEU A C 1
ATOM 1468 O O . LEU A 1 197 ? 7.304 12.275 4.119 1.00 86.62 197 LEU A O 1
ATOM 1472 N N . GLU A 1 198 ? 7.577 10.075 4.423 1.00 84.62 198 GLU A N 1
ATOM 1473 C CA . GLU A 1 198 ? 7.604 10.155 5.875 1.00 84.62 198 GLU A CA 1
ATOM 1474 C C . GLU A 1 198 ? 8.849 10.892 6.365 1.00 84.62 198 GLU A C 1
ATOM 1476 O O . GLU A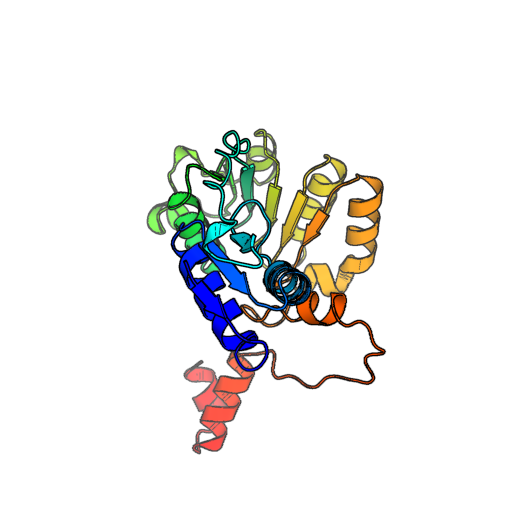 1 198 ? 8.735 11.693 7.289 1.00 84.62 198 GLU A O 1
ATOM 1481 N N . THR A 1 199 ? 10.012 10.656 5.749 1.00 82.56 199 THR A N 1
ATOM 1482 C CA . THR A 1 199 ? 11.250 11.387 6.052 1.00 82.56 199 THR A CA 1
ATOM 1483 C C . THR A 1 199 ? 11.078 12.884 5.808 1.00 82.56 199 THR A C 1
ATOM 1485 O O . THR A 1 199 ? 11.413 13.681 6.681 1.00 82.56 199 THR A O 1
ATOM 1488 N N . LEU A 1 200 ? 10.499 13.278 4.668 1.00 84.50 200 LEU A N 1
ATOM 1489 C CA . LEU A 1 200 ? 10.262 14.689 4.344 1.00 84.50 200 LEU A CA 1
ATOM 1490 C C . LEU A 1 200 ? 9.244 15.341 5.285 1.00 84.50 200 LEU A C 1
ATOM 1492 O O . LEU A 1 200 ? 9.503 16.423 5.800 1.00 84.50 200 LEU A O 1
ATOM 1496 N N . ARG A 1 201 ? 8.118 14.675 5.569 1.00 81.25 201 ARG A N 1
ATOM 1497 C CA . ARG A 1 201 ? 7.092 15.185 6.501 1.00 81.25 201 ARG A CA 1
ATOM 1498 C C . ARG A 1 201 ? 7.617 15.386 7.921 1.00 81.25 201 ARG A C 1
ATOM 1500 O O . ARG A 1 201 ? 7.070 16.200 8.656 1.00 81.25 201 ARG A O 1
ATOM 1507 N N . ARG A 1 202 ? 8.630 14.614 8.321 1.00 68.81 202 ARG A N 1
ATOM 1508 C CA . ARG A 1 202 ? 9.244 14.672 9.654 1.00 68.81 202 ARG A CA 1
ATOM 1509 C C . ARG A 1 202 ? 10.426 15.639 9.740 1.00 68.81 202 ARG A C 1
ATOM 1511 O O . ARG A 1 202 ? 10.919 15.873 10.840 1.00 68.81 202 ARG A O 1
ATOM 1518 N N . HIS A 1 203 ? 10.895 16.193 8.622 1.00 80.44 203 HIS A N 1
ATOM 1519 C CA . HIS A 1 203 ? 12.001 17.142 8.637 1.00 80.44 203 HIS A CA 1
ATOM 1520 C C . HIS A 1 203 ? 11.556 18.470 9.270 1.00 80.44 203 HIS A C 1
ATOM 1522 O O . HIS A 1 203 ? 10.618 19.104 8.801 1.00 80.44 203 HIS A O 1
ATOM 1528 N N . ALA A 1 204 ? 12.229 18.883 10.348 1.00 71.12 204 ALA A N 1
ATOM 1529 C CA . ALA A 1 204 ? 11.893 20.101 11.092 1.00 71.12 204 ALA A CA 1
ATOM 1530 C C . ALA A 1 204 ? 12.421 21.395 10.440 1.00 71.12 204 ALA A C 1
ATOM 1532 O O . ALA A 1 204 ? 12.045 22.486 10.860 1.00 71.12 204 ALA A O 1
ATOM 1533 N N . GLY A 1 205 ? 13.321 21.275 9.460 1.00 84.75 205 GLY A N 1
ATOM 1534 C CA . GLY A 1 205 ? 13.936 22.400 8.760 1.00 84.75 205 GLY A CA 1
ATOM 1535 C C . GLY A 1 205 ? 13.353 22.645 7.370 1.00 84.75 205 GLY A C 1
ATOM 1536 O O . GLY A 1 205 ? 12.439 21.961 6.909 1.00 84.75 205 GLY A O 1
ATOM 1537 N N . SER A 1 206 ? 13.922 23.626 6.678 1.00 86.94 206 SER A N 1
ATOM 1538 C CA . SER A 1 206 ? 13.589 23.914 5.285 1.00 86.94 206 SER A CA 1
ATOM 1539 C C . SER A 1 206 ? 14.333 22.958 4.354 1.00 86.94 206 SER A C 1
ATOM 1541 O O . SER A 1 206 ? 15.562 22.906 4.355 1.00 86.94 206 SER A O 1
ATOM 1543 N N . VAL A 1 207 ? 13.598 22.231 3.513 1.00 87.56 207 VAL A N 1
ATOM 1544 C CA . VAL A 1 207 ? 14.194 21.412 2.451 1.00 87.56 207 VAL A CA 1
ATOM 1545 C C . VAL A 1 207 ? 14.574 22.322 1.283 1.00 87.56 207 VAL A C 1
ATOM 1547 O O . VAL A 1 207 ? 13.700 22.874 0.621 1.00 87.56 207 VAL A O 1
ATOM 1550 N N . VAL A 1 208 ? 15.876 22.469 1.018 1.00 91.88 208 VAL A N 1
ATOM 1551 C CA . VAL A 1 208 ? 16.395 23.284 -0.103 1.00 91.88 208 VAL A CA 1
ATOM 1552 C C . VAL A 1 208 ? 16.484 22.513 -1.426 1.00 91.88 208 VAL A C 1
ATOM 1554 O O . VAL A 1 208 ? 16.632 23.117 -2.483 1.00 91.88 208 VAL A O 1
ATOM 1557 N N . GLY A 1 209 ? 16.387 21.181 -1.382 1.00 89.81 209 GLY A N 1
ATOM 1558 C CA . GLY A 1 209 ? 16.393 20.320 -2.561 1.00 89.81 209 GLY A CA 1
ATOM 1559 C C . GLY A 1 209 ? 16.586 18.844 -2.217 1.00 89.81 209 GLY A C 1
ATOM 1560 O O . GLY A 1 209 ? 16.947 18.493 -1.094 1.00 89.81 209 GLY A O 1
ATOM 1561 N N . PHE A 1 210 ? 16.345 17.972 -3.194 1.00 87.75 210 PHE A N 1
ATOM 1562 C CA . PHE A 1 210 ? 16.649 16.544 -3.122 1.00 87.75 210 PHE A CA 1
ATOM 1563 C C . PHE A 1 210 ? 17.016 16.019 -4.514 1.00 87.75 210 PHE A C 1
ATOM 1565 O O . PHE A 1 210 ? 16.546 16.532 -5.527 1.00 87.75 210 PHE A O 1
ATOM 1572 N N . SER A 1 211 ? 17.844 14.978 -4.562 1.00 90.50 211 SER A N 1
ATOM 1573 C CA . SER A 1 211 ? 18.179 14.243 -5.783 1.00 90.50 211 SER A CA 1
ATOM 1574 C C . SER A 1 211 ? 18.052 12.753 -5.499 1.00 90.50 211 SER A C 1
ATOM 1576 O O . SER A 1 211 ? 18.456 12.289 -4.432 1.00 90.50 211 SER A O 1
ATOM 1578 N N . CYS A 1 212 ? 17.427 12.008 -6.409 1.00 85.12 212 CYS A N 1
ATOM 1579 C CA . CYS A 1 212 ? 17.163 10.589 -6.205 1.00 85.12 212 CYS A CA 1
ATOM 1580 C C . CYS A 1 212 ? 16.957 9.833 -7.521 1.00 85.12 212 CYS A C 1
ATOM 1582 O O . CYS A 1 212 ? 16.419 10.363 -8.493 1.00 85.12 212 CYS A O 1
ATOM 1584 N N . VAL A 1 213 ? 17.339 8.554 -7.517 1.00 88.50 213 VAL A N 1
ATOM 1585 C CA . VAL A 1 213 ? 17.013 7.594 -8.576 1.00 88.50 213 VAL A CA 1
ATOM 1586 C C . VAL A 1 213 ? 15.781 6.806 -8.136 1.00 88.50 213 VAL A C 1
ATOM 1588 O O . VAL A 1 213 ? 15.851 6.001 -7.212 1.00 88.50 213 VAL A O 1
ATOM 1591 N N . LEU A 1 214 ? 14.634 7.057 -8.773 1.00 86.19 214 LEU A N 1
ATOM 1592 C CA . LEU A 1 214 ? 13.336 6.501 -8.352 1.00 86.19 214 LEU A CA 1
ATOM 1593 C C . LEU A 1 214 ? 12.769 5.428 -9.291 1.00 86.19 214 LEU A C 1
ATOM 1595 O O . LEU A 1 214 ? 11.746 4.819 -8.973 1.00 86.19 214 LEU A O 1
ATOM 1599 N N . ASN A 1 215 ? 13.395 5.194 -10.449 1.00 88.56 215 ASN A N 1
ATOM 1600 C CA . ASN A 1 215 ? 12.959 4.186 -11.413 1.00 88.56 215 ASN A CA 1
ATOM 1601 C C . ASN A 1 215 ? 14.000 3.066 -11.521 1.00 88.56 215 ASN A C 1
ATOM 1603 O O . ASN A 1 215 ? 15.039 3.232 -12.157 1.00 88.56 215 ASN A O 1
ATOM 1607 N N . ALA A 1 216 ? 13.695 1.924 -10.901 1.00 87.44 216 ALA A N 1
ATOM 1608 C CA . ALA A 1 216 ? 14.576 0.762 -10.888 1.00 87.44 216 ALA A CA 1
ATOM 1609 C C . ALA A 1 216 ? 14.820 0.180 -12.288 1.00 87.44 216 ALA A C 1
ATOM 1611 O O . ALA A 1 216 ? 15.951 -0.185 -12.581 1.00 87.44 216 ALA A O 1
ATOM 1612 N N . THR A 1 217 ? 13.810 0.136 -13.163 1.00 90.62 217 THR A N 1
ATOM 1613 C CA . THR A 1 217 ? 13.957 -0.385 -14.533 1.00 90.62 217 THR A CA 1
ATOM 1614 C C . THR A 1 217 ? 14.901 0.489 -15.350 1.00 90.62 217 THR A C 1
ATOM 1616 O O . THR A 1 217 ? 15.830 -0.021 -15.963 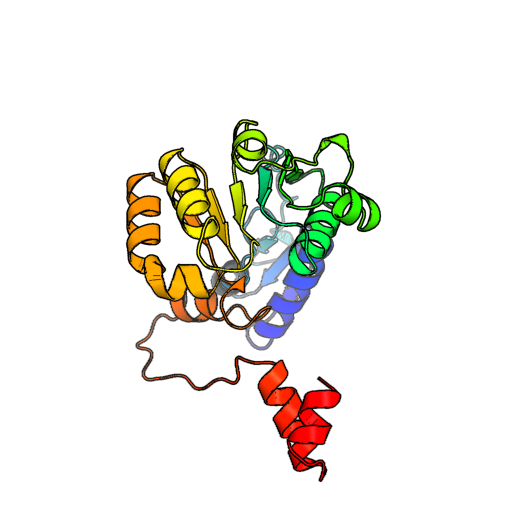1.00 90.62 217 THR A O 1
ATOM 1619 N N . SER A 1 218 ? 14.727 1.814 -15.307 1.00 92.88 218 SER A N 1
ATOM 1620 C CA . SER A 1 218 ? 15.647 2.740 -15.975 1.00 92.88 218 SER A CA 1
ATOM 1621 C C . SER A 1 218 ? 17.061 2.618 -15.411 1.00 92.88 218 SER A C 1
ATOM 1623 O O . SER A 1 218 ? 18.015 2.553 -16.177 1.00 92.88 218 SER A O 1
ATOM 1625 N N . ASN A 1 219 ? 17.203 2.534 -14.085 1.00 93.06 219 ASN A N 1
ATOM 1626 C CA . ASN A 1 219 ? 18.510 2.368 -13.453 1.00 93.06 219 ASN A CA 1
ATOM 1627 C C . ASN A 1 219 ? 19.183 1.043 -13.843 1.00 93.06 219 ASN A C 1
ATOM 1629 O O . ASN A 1 219 ? 20.381 1.019 -14.097 1.00 93.06 219 ASN A O 1
ATOM 1633 N N . PHE A 1 220 ? 18.413 -0.044 -13.935 1.00 94.19 220 PHE A N 1
ATOM 1634 C CA . PHE A 1 220 ? 18.896 -1.3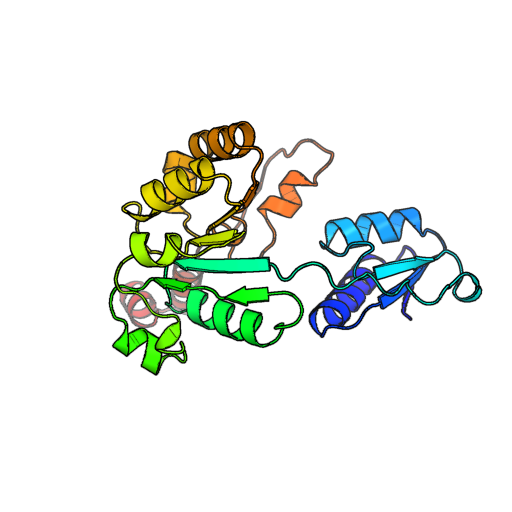44 -14.396 1.00 94.19 220 PHE A CA 1
ATOM 1635 C C . PHE A 1 220 ? 19.371 -1.280 -15.849 1.00 94.19 220 PHE A C 1
ATOM 1637 O O . PHE A 1 220 ? 20.481 -1.706 -16.141 1.00 94.19 220 PHE A O 1
ATOM 1644 N N . VAL A 1 221 ? 18.574 -0.696 -16.748 1.00 96.69 221 VAL A N 1
ATOM 1645 C CA . VAL A 1 221 ? 18.954 -0.525 -18.159 1.00 96.69 221 VAL A CA 1
ATOM 1646 C C . VAL A 1 221 ? 20.246 0.289 -18.280 1.00 96.69 221 VAL A C 1
ATOM 1648 O O . VAL A 1 221 ? 21.153 -0.113 -19.004 1.00 96.69 221 VAL A O 1
ATOM 1651 N N . LEU A 1 222 ? 20.377 1.386 -17.528 1.00 96.44 222 LEU A N 1
ATOM 1652 C CA . LEU A 1 222 ? 21.594 2.206 -17.521 1.00 96.44 222 LEU A CA 1
ATOM 1653 C C . LEU A 1 222 ? 22.814 1.456 -16.960 1.00 96.44 222 LEU A C 1
ATOM 1655 O O . LEU A 1 222 ? 23.909 1.607 -17.496 1.00 96.44 222 LEU A O 1
ATOM 1659 N N . ASP A 1 223 ? 22.640 0.620 -15.932 1.00 96.06 223 ASP A N 1
ATOM 1660 C CA . ASP A 1 223 ? 23.701 -0.253 -15.404 1.00 96.06 223 ASP A CA 1
ATOM 1661 C C . ASP A 1 223 ? 24.125 -1.332 -16.413 1.00 96.06 223 ASP A C 1
ATOM 1663 O O . ASP A 1 223 ? 25.303 -1.660 -16.519 1.00 96.06 223 ASP A O 1
ATOM 1667 N N . ARG A 1 224 ? 23.198 -1.859 -17.218 1.00 97.38 224 ARG A N 1
ATOM 1668 C CA . ARG A 1 224 ? 23.543 -2.774 -18.316 1.00 97.38 224 ARG A CA 1
ATOM 1669 C C . ARG A 1 224 ? 24.298 -2.065 -19.432 1.00 97.38 224 ARG A C 1
ATOM 1671 O O . ARG A 1 224 ? 25.313 -2.580 -19.897 1.00 97.38 224 ARG A O 1
ATOM 1678 N N . MET A 1 225 ? 23.860 -0.866 -19.806 1.00 97.69 225 MET A N 1
ATOM 1679 C CA . MET A 1 225 ? 24.549 -0.059 -20.812 1.00 97.69 225 MET A CA 1
ATOM 1680 C C . MET A 1 225 ? 25.959 0.347 -20.374 1.00 97.69 225 MET A C 1
ATOM 1682 O O . MET A 1 225 ? 26.885 0.306 -21.179 1.00 97.69 225 MET A O 1
ATOM 1686 N N . SER A 1 226 ? 26.162 0.678 -19.093 1.00 97.19 226 SER A N 1
ATOM 1687 C CA . SER A 1 226 ? 27.494 1.025 -18.572 1.00 97.19 226 SER A CA 1
ATOM 1688 C C . SER A 1 226 ? 28.483 -0.148 -18.618 1.00 97.19 226 SER A C 1
ATOM 1690 O O . SER A 1 226 ? 29.692 0.068 -18.657 1.00 97.19 226 SER A O 1
ATOM 1692 N N . ARG A 1 227 ? 27.976 -1.386 -18.676 1.00 97.12 227 ARG A N 1
ATOM 1693 C CA . ARG A 1 227 ? 28.757 -2.622 -18.848 1.00 97.12 227 ARG A CA 1
ATOM 1694 C C . ARG A 1 227 ? 28.977 -3.006 -20.315 1.00 97.12 227 ARG A C 1
ATOM 1696 O O . ARG A 1 227 ? 29.504 -4.081 -20.581 1.00 97.12 227 ARG A O 1
ATOM 1703 N N . GLY A 1 228 ? 28.596 -2.136 -21.251 1.00 96.81 228 GLY A N 1
ATOM 1704 C CA . GLY A 1 228 ? 28.875 -2.282 -22.680 1.00 96.81 228 GLY A CA 1
ATOM 1705 C C . GLY A 1 228 ? 27.718 -2.810 -23.527 1.00 96.81 228 GLY A C 1
ATOM 1706 O O . GLY A 1 228 ? 27.899 -2.951 -24.733 1.00 96.81 228 GLY A O 1
ATOM 1707 N N . LEU A 1 229 ? 26.542 -3.081 -22.945 1.00 97.31 229 LEU A N 1
ATOM 1708 C CA . LEU A 1 229 ? 25.365 -3.455 -23.736 1.00 97.31 229 LEU A CA 1
ATOM 1709 C C . LEU A 1 229 ? 24.823 -2.240 -24.498 1.00 97.31 229 LEU A C 1
ATOM 1711 O O . LEU A 1 229 ? 24.805 -1.114 -23.994 1.00 97.31 229 LEU A O 1
ATOM 1715 N N . SER A 1 230 ? 24.298 -2.470 -25.698 1.00 97.81 230 SER A N 1
ATOM 1716 C CA . SER A 1 230 ? 23.475 -1.468 -26.372 1.00 97.81 230 SER A CA 1
ATOM 1717 C C . SER A 1 230 ? 22.164 -1.232 -25.609 1.00 97.81 230 SER A C 1
ATOM 1719 O O . SER A 1 230 ? 21.697 -2.080 -24.844 1.00 97.81 230 SER A O 1
ATOM 1721 N N . LEU A 1 231 ? 21.510 -0.090 -25.858 1.00 96.88 231 LEU A N 1
ATOM 1722 C CA . LEU A 1 231 ? 20.190 0.199 -25.283 1.00 96.88 231 LEU A CA 1
ATOM 1723 C C . LEU A 1 231 ? 19.172 -0.910 -25.602 1.00 96.88 231 LEU A C 1
ATOM 1725 O O . LEU A 1 231 ? 18.394 -1.298 -24.735 1.00 96.88 231 LEU A O 1
ATOM 1729 N N . ALA A 1 232 ? 19.185 -1.432 -26.831 1.00 97.50 232 ALA A N 1
ATOM 1730 C CA . ALA A 1 232 ? 18.252 -2.470 -27.260 1.00 97.50 232 ALA A CA 1
ATOM 1731 C C . ALA A 1 232 ? 18.457 -3.787 -26.493 1.00 97.50 232 ALA A C 1
ATOM 1733 O O . ALA A 1 232 ? 17.482 -4.415 -26.082 1.00 97.50 232 ALA A O 1
ATOM 1734 N N . GLU A 1 233 ? 19.709 -4.186 -26.260 1.00 97.06 233 GLU A N 1
ATOM 1735 C CA . GLU A 1 233 ? 20.040 -5.382 -25.475 1.00 97.06 233 GLU A CA 1
ATOM 1736 C C . GLU A 1 233 ? 19.675 -5.199 -24.000 1.00 97.06 233 GLU A C 1
ATOM 1738 O O . GLU A 1 233 ? 19.011 -6.053 -23.419 1.00 97.06 233 GLU A O 1
ATOM 1743 N N . ALA A 1 234 ? 20.026 -4.052 -23.415 1.00 95.75 234 ALA A N 1
ATOM 1744 C CA . ALA A 1 234 ? 19.720 -3.732 -22.025 1.00 95.75 234 ALA A CA 1
ATOM 1745 C C . ALA A 1 234 ? 18.208 -3.698 -21.737 1.00 95.75 234 ALA A C 1
ATOM 1747 O O . ALA A 1 234 ? 17.770 -4.183 -20.697 1.00 95.75 234 ALA A O 1
ATOM 1748 N N . VAL A 1 235 ? 17.400 -3.158 -22.659 1.00 95.31 235 VAL A N 1
ATOM 1749 C CA . VAL A 1 235 ? 15.929 -3.158 -22.552 1.00 95.31 235 VAL A CA 1
ATOM 1750 C C . VAL A 1 235 ? 15.354 -4.565 -22.701 1.00 95.31 235 VAL A C 1
ATOM 1752 O O . VAL A 1 235 ? 14.362 -4.878 -22.055 1.00 95.31 235 VAL A O 1
ATOM 1755 N N . LYS A 1 236 ? 15.963 -5.425 -23.522 1.00 95.44 236 LYS A N 1
ATOM 1756 C CA . LYS A 1 236 ? 15.511 -6.811 -23.704 1.00 95.44 236 LYS A CA 1
ATOM 1757 C C . LYS A 1 236 ? 15.737 -7.678 -22.457 1.00 95.44 236 LYS A C 1
ATOM 1759 O O . LYS A 1 236 ? 15.002 -8.640 -22.261 1.00 95.44 236 LYS A O 1
ATOM 1764 N N . GLU A 1 237 ? 16.743 -7.362 -21.641 1.00 91.69 237 GLU A N 1
ATOM 1765 C CA . GLU A 1 237 ? 17.007 -8.057 -20.371 1.00 91.69 237 GLU A CA 1
ATOM 1766 C C . GLU A 1 237 ? 16.122 -7.597 -19.199 1.00 91.69 237 GLU A C 1
ATOM 1768 O O . GLU A 1 237 ? 16.074 -8.289 -18.179 1.00 91.69 237 GLU A O 1
ATOM 1773 N N . ALA A 1 238 ? 15.485 -6.427 -19.308 1.00 84.50 238 ALA A N 1
ATOM 1774 C CA . ALA A 1 238 ? 14.727 -5.777 -18.235 1.00 84.50 238 ALA A CA 1
ATOM 1775 C C . ALA A 1 238 ? 13.249 -6.202 -18.204 1.00 84.50 238 ALA A C 1
ATOM 1777 O O . ALA A 1 238 ? 12.714 -6.338 -17.078 1.00 84.50 238 ALA A O 1
#

Solvent-accessible surface area (backbone atoms only — not comparable to full-atom values): 13354 Å² total; per-residue (Å²): 119,49,79,48,52,82,95,44,44,71,63,46,44,52,54,52,49,55,43,41,75,72,72,41,72,43,44,35,26,17,91,52,30,70,59,53,47,48,55,28,44,73,73,73,44,44,77,90,44,37,46,62,28,58,43,77,85,72,58,66,82,74,73,83,69,72,79,62,76,55,45,25,30,28,34,34,29,58,53,77,68,35,40,55,49,50,56,58,44,67,75,36,62,76,53,32,39,80,64,16,34,16,30,89,52,51,70,61,31,37,76,66,70,46,59,69,93,35,52,27,71,40,60,68,68,27,64,71,48,85,55,50,32,38,40,42,55,48,80,67,48,71,65,46,48,58,55,52,53,52,37,23,72,69,58,21,26,35,37,34,44,43,42,65,34,45,73,75,42,34,72,62,53,51,50,47,14,56,76,45,75,37,50,73,46,48,53,49,38,43,58,55,89,43,64,56,59,61,52,58,75,66,50,91,69,86,84,90,77,87,86,83,92,71,51,67,68,62,52,49,31,50,55,36,32,76,73,70,39,50,71,71,57,21,56,72,76,107

Mean predicted aligned error: 10.47 Å

Secondary structure (DSSP, 8-state):
-EEE-GGGHHHHHHHHHHHHHTT--EEEEESSHHHHHHHHHHTT--TTTEEEESSGGGPPP--------PEEEEEE--SHHHHHHHHHHHT-TTTEEEEEEE-S-HHHHHHTT--GGGEES-HHHHHHS--SEEEE--SSSTTHHHHHHHHHHTT-EEEE--HHHHHHHHHHHHHHHHHTT--EE-GGGSSTTS-HHHHHHH--S----------HHHHHHHHHHHTT--HHHHHHH-

pLDDT: mean 88.58, std 10.91, range [49.59, 98.62]

Foldseek 3Di:
DAEDEPVCLVVSLVVLLVCVLVVAQEEYEYCCQVVSQVVNVLVVHHLVRYHYYPDPVVDDDSPPPDQDPAFEEQEEDCDPVNLVVVVSQVVCVSRHDDQAYEDCDLVVNVVSPDDSNRYDPDPVVSVVDDGQEYEQEDPDQPPRLVSLLVCLQVLHAYEYLYLVNCVVCVVVSCVSNVVSVYYYHHCCVWQHPDSVVSVVVPDPDDDPDDDDDTDPLVVQLVVVVVVPDDSVVSNVVD